Protein AF-A0A6C8YX13-F1 (afdb_monomer)

Solvent-accessible surface area (backbone atoms only — not comparable to full-atom values): 13464 Å² total; per-residue (Å²): 122,50,92,83,74,77,83,90,84,89,83,90,82,77,98,64,58,69,70,61,52,48,51,53,55,26,62,77,67,55,31,44,76,46,76,62,86,96,43,78,48,50,43,49,41,72,60,50,53,49,51,51,51,51,52,52,46,53,53,51,52,49,65,67,66,52,69,72,43,77,47,80,47,73,50,86,61,45,58,45,71,63,51,49,53,48,41,60,51,36,56,86,77,88,66,100,79,67,88,79,40,34,61,56,55,98,88,33,49,78,49,73,42,80,91,71,29,25,36,38,41,34,27,43,70,68,48,50,51,54,50,52,58,51,46,70,73,63,51,53,84,80,83,87,81,88,74,86,69,87,72,84,77,84,82,89,81,89,79,88,76,89,80,82,88,86,78,88,69,86,70,85,55,98,88,59,97,80,74,77,75,76,82,79,90,76,73,90,79,82,84,87,77,85,70,87,66,86,67,89,118

Secondary structure (DSSP, 8-state):
--TT---------SS--HHHHHHHHHHHTTEEEEEETTEEEEEEHHHHHHHHHHHHHHHHHHHHHSPPEEEEEE-SSS-HHHHHHHHHT---SS-S--S---SS-TT-EEEEETTTTEEEEEE-HHHHHHHHHHHHHH--PPPP-----------------------------TT--------------------------

Organism: Salmonella typhimurium (NCBI:txid90371)

pLDDT: mean 77.46, std 15.42, range [46.22, 95.44]

InterPro domains:
  IPR005644 NolW-like [PF03958] (70-144)
  IPR011662 Secretin/TonB, short N-terminal domain [PF07660] (2-45)
  IPR011662 Secretin/TonB, short N-terminal domain [SM00965] (1-45)
  IPR038591 NolW-like superfamily [G3DSA:3.30.1370.120] (40-145)
  IPR051808 Type IV pilus biogenesis and competence protein [PTHR30604] (2-171)

Mean predicted aligned error: 16.33 Å

Structure (mmCIF, N/CA/C/O backbone):
data_AF-A0A6C8YX13-F1
#
_entry.id   AF-A0A6C8YX13-F1
#
loop_
_atom_site.group_PDB
_atom_site.id
_atom_site.type_symbol
_atom_site.label_atom_id
_atom_site.label_alt_id
_atom_site.label_comp_id
_atom_site.label_asym_id
_atom_site.label_entity_id
_atom_site.label_seq_id
_atom_site.pdbx_PDB_ins_code
_atom_site.Cartn_x
_atom_site.Cartn_y
_atom_site.Cartn_z
_atom_site.occupancy
_atom_site.B_iso_or_equiv
_atom_site.auth_seq_id
_atom_site.auth_comp_id
_atom_site.auth_asym_id
_atom_site.auth_atom_id
_atom_site.pdbx_PDB_model_num
ATOM 1 N N . ALA A 1 1 ? -32.004 -4.030 27.880 1.00 51.38 1 ALA A N 1
ATOM 2 C CA . ALA A 1 1 ? -31.639 -2.744 28.506 1.00 51.38 1 ALA A CA 1
ATOM 3 C C . ALA A 1 1 ? -30.528 -3.023 29.506 1.00 51.38 1 ALA A C 1
ATOM 5 O O . ALA A 1 1 ? -30.604 -4.064 30.147 1.00 51.38 1 ALA A O 1
ATOM 6 N N . SER A 1 2 ? -29.492 -2.181 29.580 1.00 56.97 2 SER A N 1
ATOM 7 C CA . SER A 1 2 ? -28.521 -2.275 30.680 1.00 56.97 2 SER A CA 1
ATOM 8 C C . SER A 1 2 ? -29.221 -1.921 31.997 1.00 56.97 2 SER A C 1
ATOM 10 O O . SER A 1 2 ? -30.053 -1.013 32.009 1.00 56.97 2 SER A O 1
ATOM 12 N N . ASP A 1 3 ? -28.888 -2.618 33.084 1.00 63.00 3 ASP A N 1
ATOM 13 C CA . ASP A 1 3 ? -29.436 -2.397 34.438 1.00 63.00 3 ASP A CA 1
ATOM 14 C C . ASP A 1 3 ? -29.104 -0.986 34.987 1.00 63.00 3 ASP A C 1
ATOM 16 O O . ASP A 1 3 ? -29.711 -0.498 35.935 1.00 63.00 3 ASP A O 1
ATOM 20 N N . SER A 1 4 ? -28.179 -0.272 34.329 1.00 64.50 4 SER A N 1
ATOM 21 C CA . SER A 1 4 ? -27.786 1.109 34.635 1.00 64.50 4 SER A CA 1
ATOM 22 C C . SER A 1 4 ? -28.754 2.189 34.117 1.00 64.50 4 SER A C 1
ATOM 24 O O . SER A 1 4 ? -28.611 3.362 34.469 1.00 64.50 4 SER A O 1
ATOM 26 N N . VAL A 1 5 ? -29.766 1.841 33.310 1.00 70.62 5 VAL A N 1
ATOM 27 C CA . VAL A 1 5 ? -30.733 2.812 32.763 1.00 70.62 5 VAL A CA 1
ATOM 28 C C . VAL A 1 5 ? -31.911 2.987 33.726 1.00 70.62 5 VAL A C 1
ATOM 30 O O . VAL A 1 5 ? -32.945 2.336 33.596 1.00 70.62 5 VAL A O 1
ATOM 33 N N . SER A 1 6 ? -31.765 3.895 34.693 1.00 70.12 6 SER A N 1
ATOM 34 C CA . SER A 1 6 ? -32.815 4.235 35.660 1.00 70.12 6 SER A CA 1
ATOM 35 C C . SER A 1 6 ? -33.131 5.734 35.664 1.00 70.12 6 SER A C 1
ATOM 37 O O . SER A 1 6 ? -32.253 6.589 35.550 1.00 70.12 6 SER A O 1
ATOM 39 N N . GLY A 1 7 ? -34.417 6.074 35.765 1.00 75.12 7 GLY A N 1
ATOM 40 C CA . GLY A 1 7 ? -34.873 7.458 35.887 1.00 75.12 7 GLY A CA 1
ATOM 41 C C . GLY A 1 7 ? -36.252 7.691 35.282 1.00 75.12 7 GLY A C 1
ATOM 42 O O . GLY A 1 7 ? -36.630 7.067 34.296 1.00 75.12 7 GLY A O 1
ATOM 43 N N . ASN A 1 8 ? -37.000 8.629 35.861 1.00 80.81 8 ASN A N 1
ATOM 44 C CA . ASN A 1 8 ? -38.240 9.117 35.268 1.00 80.81 8 ASN A CA 1
ATOM 45 C C . ASN A 1 8 ? -37.961 10.321 34.353 1.00 80.81 8 ASN A C 1
ATOM 47 O O . ASN A 1 8 ? -36.981 11.062 34.522 1.00 80.81 8 ASN A O 1
ATOM 51 N N . ILE A 1 9 ? -38.800 10.483 33.334 1.00 78.75 9 ILE A N 1
ATOM 52 C CA . ILE A 1 9 ? -38.803 11.652 32.463 1.00 78.75 9 ILE A CA 1
ATOM 53 C C . ILE A 1 9 ? -40.242 11.951 32.055 1.00 78.75 9 ILE A C 1
ATOM 55 O O . ILE A 1 9 ? -40.984 11.052 31.664 1.00 78.75 9 ILE A O 1
ATOM 59 N N . THR A 1 10 ? -40.629 13.218 32.158 1.00 83.38 10 THR A N 1
ATOM 60 C CA . THR A 1 10 ? -41.939 13.696 31.714 1.00 83.38 10 THR A CA 1
ATOM 61 C C . THR A 1 10 ? -41.711 14.610 30.520 1.00 83.38 10 THR A C 1
ATOM 63 O O . THR A 1 10 ? -41.078 15.655 30.650 1.00 83.38 10 THR A O 1
ATOM 66 N N . LEU A 1 11 ? -42.205 14.208 29.351 1.00 80.06 11 LEU A N 1
ATOM 67 C CA . LEU A 1 11 ? -42.053 14.923 28.083 1.00 80.06 11 LEU A CA 1
ATOM 68 C C . LEU A 1 11 ? -43.418 15.040 27.404 1.00 80.06 11 LEU A C 1
ATOM 70 O O . LEU A 1 11 ? -44.202 14.093 27.410 1.00 80.06 11 LEU A O 1
ATOM 74 N N . ARG A 1 12 ? -43.691 16.193 26.787 1.00 90.06 12 ARG A N 1
ATOM 75 C CA . ARG A 1 12 ? -44.870 16.397 25.939 1.00 90.06 12 ARG A CA 1
ATOM 76 C C . ARG A 1 12 ? -44.421 16.516 24.487 1.00 90.06 12 ARG A C 1
ATOM 78 O O . ARG A 1 12 ? -43.756 17.484 24.134 1.00 90.06 12 ARG A O 1
ATOM 85 N N . LEU A 1 13 ? -44.795 15.539 23.667 1.00 85.75 13 LEU A N 1
ATOM 86 C CA . LEU A 1 13 ? -44.454 15.454 22.245 1.00 85.75 13 LEU A CA 1
ATOM 87 C C . LEU A 1 13 ? -45.737 15.608 21.414 1.00 85.75 13 LEU A C 1
ATOM 89 O O . LEU A 1 13 ? -46.760 15.023 21.760 1.00 85.75 13 LEU A O 1
ATOM 93 N N . ILE A 1 14 ? -45.701 16.397 20.336 1.00 90.50 14 ILE A N 1
ATOM 94 C CA . ILE A 1 14 ? -46.847 16.625 19.437 1.00 90.50 14 ILE A CA 1
ATOM 95 C C . ILE A 1 14 ? -46.402 16.294 18.011 1.00 90.50 14 ILE A C 1
ATOM 97 O O . ILE A 1 14 ? -45.490 16.942 17.508 1.00 90.50 14 ILE A O 1
ATOM 101 N N . ASN A 1 15 ? -47.040 15.309 17.366 1.00 88.12 15 ASN A N 1
ATOM 102 C CA . ASN A 1 15 ? -46.753 14.889 15.983 1.00 88.12 15 ASN A CA 1
ATOM 103 C C . ASN A 1 15 ? -45.267 14.573 15.702 1.00 88.12 15 ASN A C 1
ATOM 105 O O . ASN A 1 15 ? -44.735 14.959 14.664 1.00 88.12 15 ASN A O 1
ATOM 109 N N . VAL A 1 16 ? -44.591 13.873 16.619 1.00 91.81 16 VAL A N 1
ATOM 110 C CA . VAL A 1 16 ? -43.170 13.510 16.475 1.00 91.81 16 VAL A CA 1
ATOM 111 C C . VAL A 1 16 ? -43.036 12.018 16.133 1.00 91.81 16 VAL A C 1
ATOM 113 O O . VAL A 1 16 ? -43.600 11.193 16.857 1.00 91.81 16 VAL A O 1
ATOM 116 N N . PRO A 1 17 ? -42.294 11.637 15.073 1.00 95.44 17 PRO A N 1
ATOM 117 C CA . PRO A 1 17 ? -41.954 10.243 14.792 1.00 95.44 17 PRO A CA 1
ATOM 118 C C . PRO A 1 17 ? -41.204 9.580 15.955 1.00 95.44 17 PRO A C 1
ATOM 120 O O . PRO A 1 17 ? -40.430 10.227 16.660 1.00 95.44 17 PRO A O 1
ATOM 123 N N . TRP A 1 18 ? -41.380 8.270 16.130 1.00 90.06 18 TRP A N 1
ATOM 124 C CA . TRP A 1 18 ? -40.821 7.535 17.273 1.00 90.06 18 TRP A CA 1
ATOM 125 C C . TRP A 1 18 ? -39.285 7.601 17.368 1.00 90.06 18 TRP A C 1
ATOM 127 O O . TRP A 1 18 ? -38.755 7.685 18.471 1.00 90.06 18 TRP A O 1
ATOM 137 N N . ASP A 1 19 ? -38.566 7.608 16.241 1.00 90.88 19 ASP A N 1
ATOM 138 C CA . ASP A 1 19 ? -37.095 7.667 16.224 1.00 90.88 19 ASP A CA 1
ATOM 139 C C . ASP A 1 19 ? -36.580 9.020 16.738 1.00 90.88 19 ASP A C 1
ATOM 141 O O . ASP A 1 19 ? -35.650 9.100 17.543 1.00 90.88 19 ASP A O 1
ATOM 145 N N . GLN A 1 20 ? -37.272 10.092 16.349 1.00 89.50 20 GLN A N 1
ATOM 146 C CA . GLN A 1 20 ? -36.976 11.444 16.804 1.00 89.50 20 GLN A CA 1
ATOM 147 C C . GLN A 1 20 ? -37.364 11.635 18.275 1.00 89.50 20 GLN A C 1
ATOM 149 O O . GLN A 1 20 ? -36.616 12.245 19.036 1.00 89.50 20 GLN A O 1
ATOM 154 N N . ALA A 1 21 ? -38.494 11.065 18.704 1.00 89.06 21 ALA A N 1
ATOM 155 C CA . ALA A 1 21 ? -38.879 11.032 20.113 1.00 89.06 21 ALA A CA 1
ATOM 156 C C . ALA A 1 21 ? -37.833 10.298 20.971 1.00 89.06 21 ALA A C 1
ATOM 158 O O . ALA A 1 21 ? -37.457 10.786 22.036 1.00 89.06 21 ALA A O 1
ATOM 159 N N . LEU A 1 22 ? -37.324 9.162 20.488 1.00 89.31 22 LEU A N 1
ATOM 160 C CA . LEU A 1 22 ? -36.278 8.391 21.153 1.00 89.31 22 LEU A CA 1
ATOM 161 C C . LEU A 1 22 ? -34.968 9.184 21.263 1.00 89.31 22 LEU A C 1
ATOM 163 O O . LEU A 1 22 ? -34.397 9.241 22.346 1.00 89.31 22 LEU A O 1
ATOM 167 N N . ASP A 1 23 ? -34.508 9.831 20.189 1.00 89.25 23 ASP A N 1
ATOM 168 C CA . ASP A 1 23 ? -33.274 10.636 20.203 1.00 89.25 23 ASP A CA 1
ATOM 169 C C . ASP A 1 23 ? -33.338 11.794 21.217 1.00 89.25 23 ASP A C 1
ATOM 171 O O . ASP A 1 23 ? -32.386 12.050 21.957 1.00 89.25 23 ASP A O 1
ATOM 175 N N . ILE A 1 24 ? -34.498 12.449 21.331 1.00 87.62 24 ILE A N 1
ATOM 176 C CA . ILE A 1 24 ? -34.728 13.506 22.328 1.00 87.62 24 ILE A CA 1
ATOM 177 C C . ILE A 1 24 ? -34.609 12.953 23.757 1.00 87.62 24 ILE A C 1
ATOM 179 O O . ILE A 1 24 ? -33.984 13.582 24.616 1.00 87.62 24 ILE A O 1
ATOM 183 N N . ILE A 1 25 ? -35.175 11.770 24.017 1.00 87.25 25 ILE A N 1
ATOM 184 C CA . ILE A 1 25 ? -35.098 11.108 25.328 1.00 87.25 25 ILE A CA 1
ATOM 185 C C . ILE A 1 25 ? -33.647 10.737 25.662 1.00 87.25 25 ILE A C 1
ATOM 187 O O . ILE A 1 25 ? -33.199 10.971 26.787 1.00 87.25 25 ILE A O 1
ATOM 191 N N . LEU A 1 26 ? -32.901 10.207 24.688 1.00 89.75 26 LEU A N 1
ATOM 192 C CA . LEU A 1 26 ? -31.504 9.809 24.861 1.00 89.75 26 LEU A CA 1
ATOM 193 C C . LEU A 1 26 ? -30.610 11.013 25.190 1.00 89.75 26 LEU A C 1
ATOM 195 O O . LEU A 1 26 ? -29.917 11.004 26.211 1.00 89.75 26 LEU A O 1
ATOM 199 N N . LYS A 1 27 ? -30.721 12.101 24.416 1.00 87.25 27 LYS A N 1
ATOM 200 C CA . LYS A 1 27 ? -29.976 13.351 24.646 1.00 87.25 27 LYS A CA 1
ATOM 201 C C . LYS A 1 27 ? -30.255 13.965 26.014 1.00 87.25 27 LYS A C 1
ATOM 203 O O . LYS A 1 27 ? -29.328 14.409 26.684 1.00 87.25 27 LYS A O 1
ATOM 208 N N . SER A 1 28 ? -31.512 13.961 26.465 1.00 87.75 28 SER A N 1
ATOM 209 C CA . SER A 1 28 ? -31.884 14.550 27.759 1.00 87.75 28 SER A CA 1
ATOM 210 C C . SER A 1 28 ? -31.303 13.807 28.966 1.00 87.75 28 SER A C 1
ATOM 212 O O . SER A 1 28 ? -31.177 14.409 30.033 1.00 87.75 28 SER A O 1
ATOM 214 N N . LYS A 1 29 ? -30.999 12.511 28.839 1.00 84.00 29 LYS A N 1
ATOM 215 C CA . LYS A 1 29 ? -30.482 11.667 29.930 1.00 84.00 29 LYS A CA 1
ATOM 216 C C . LYS A 1 29 ? -29.021 11.254 29.728 1.00 84.00 29 LYS A C 1
ATOM 218 O O . LYS A 1 29 ?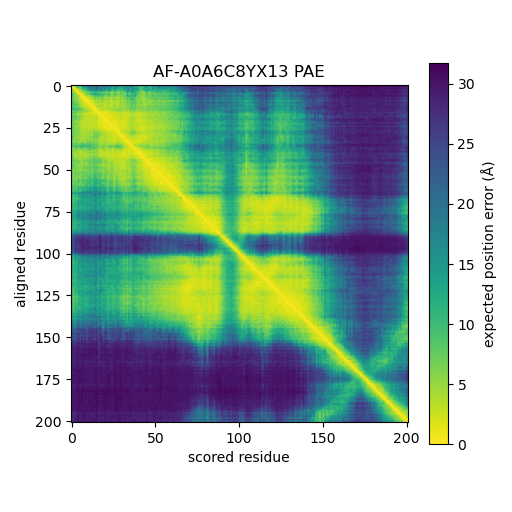 -28.534 10.407 30.469 1.00 84.00 29 LYS A O 1
ATOM 223 N N . ASN A 1 30 ? -28.325 11.863 28.762 1.00 85.44 30 ASN A N 1
ATOM 224 C CA . ASN A 1 30 ? -26.948 11.518 28.392 1.00 85.44 30 ASN A CA 1
ATOM 225 C C . ASN A 1 30 ? -26.770 10.012 28.094 1.00 85.44 30 ASN A C 1
ATOM 227 O O . ASN A 1 30 ? -25.758 9.390 28.431 1.00 85.44 30 ASN A O 1
ATOM 231 N N . LEU A 1 31 ? -27.812 9.421 27.511 1.00 89.94 31 LEU A N 1
ATOM 232 C CA . LEU A 1 31 ? -27.833 8.049 27.029 1.00 89.94 31 LEU A CA 1
ATOM 233 C C . LEU A 1 31 ? -27.514 8.058 25.538 1.00 89.94 31 LEU A C 1
ATOM 235 O O . LEU A 1 31 ? -27.745 9.051 24.848 1.00 89.94 31 LEU A O 1
ATOM 239 N N . ASP A 1 32 ? -27.034 6.933 25.038 1.00 88.56 32 ASP A N 1
ATOM 240 C CA . ASP A 1 32 ? -26.791 6.741 23.615 1.00 88.56 32 ASP A CA 1
ATOM 241 C C . ASP A 1 32 ? -27.345 5.375 23.177 1.00 88.56 32 ASP A C 1
ATOM 243 O O . ASP A 1 32 ? -27.612 4.495 24.009 1.00 88.56 32 ASP A O 1
ATOM 247 N N . LYS A 1 33 ? -27.602 5.222 21.875 1.00 88.12 33 LYS A N 1
ATOM 248 C CA . LYS A 1 33 ? -28.136 3.995 21.278 1.00 88.12 33 LYS A CA 1
ATOM 249 C C . LYS A 1 33 ? -27.167 3.397 20.264 1.00 88.12 33 LYS A C 1
ATOM 251 O O . LYS A 1 33 ? -26.557 4.108 19.467 1.00 88.12 33 LYS A O 1
ATOM 256 N N . ARG A 1 34 ? -27.081 2.069 20.228 1.00 88.31 34 ARG A N 1
ATOM 257 C CA . ARG A 1 34 ? -26.411 1.311 19.163 1.00 88.31 34 ARG A CA 1
ATOM 258 C C . ARG A 1 34 ? -27.395 0.372 18.500 1.00 88.31 34 ARG A C 1
ATOM 260 O O . ARG A 1 34 ? -28.209 -0.264 19.166 1.00 88.31 34 ARG A O 1
ATOM 267 N N . VAL A 1 35 ? -27.348 0.342 17.176 1.00 88.62 35 VAL A N 1
ATOM 268 C CA . VAL A 1 35 ? -28.242 -0.475 16.362 1.00 88.62 35 VAL A CA 1
ATOM 269 C C . VAL A 1 35 ? -27.427 -1.630 15.805 1.00 88.62 35 VAL A C 1
ATOM 271 O O . VAL A 1 35 ? -26.547 -1.430 14.973 1.00 88.62 35 VAL A O 1
ATOM 274 N N . ASN A 1 36 ? -27.742 -2.843 16.249 1.00 85.50 36 ASN A N 1
ATOM 275 C CA . ASN A 1 36 ? -27.144 -4.071 15.742 1.00 85.50 36 ASN A CA 1
ATOM 276 C C . ASN A 1 36 ? -28.243 -4.870 15.038 1.00 85.50 36 ASN A C 1
ATOM 278 O O . ASN A 1 36 ? -28.952 -5.674 15.646 1.00 85.50 36 ASN A O 1
ATOM 282 N N . GLY A 1 37 ? -28.419 -4.602 13.741 1.00 87.38 37 GLY A N 1
ATOM 283 C CA . GLY A 1 37 ? -29.464 -5.221 12.926 1.00 87.38 37 GLY A CA 1
ATOM 284 C C . GLY A 1 37 ? -30.866 -4.852 13.416 1.00 87.38 37 GLY A C 1
ATOM 285 O O . GLY A 1 37 ? -31.277 -3.702 13.304 1.00 87.38 37 GLY A O 1
ATOM 286 N N . ASN A 1 38 ? -31.594 -5.832 13.957 1.00 88.25 38 ASN A N 1
ATOM 287 C CA . ASN A 1 38 ? -32.985 -5.678 14.404 1.00 88.25 38 ASN A CA 1
ATOM 288 C C . ASN A 1 38 ? -33.133 -5.280 15.889 1.00 88.25 38 ASN A C 1
ATOM 290 O O . ASN A 1 38 ? -34.245 -5.249 16.411 1.00 88.25 38 ASN A O 1
ATOM 294 N N . VAL A 1 39 ? -32.032 -5.026 16.605 1.00 86.50 39 VAL A N 1
ATOM 295 C CA . VAL A 1 39 ? -32.061 -4.718 18.044 1.00 86.50 39 VAL A CA 1
ATOM 296 C C . VAL A 1 39 ? -31.374 -3.384 18.316 1.00 86.50 39 VAL A C 1
ATOM 298 O O . VAL A 1 39 ? -30.291 -3.112 17.797 1.00 86.50 39 VAL A O 1
ATOM 301 N N . ILE A 1 40 ? -32.014 -2.562 19.154 1.00 86.62 40 ILE A N 1
ATOM 302 C CA . ILE A 1 40 ? -31.466 -1.297 19.651 1.00 86.62 40 ILE A CA 1
ATOM 303 C C . ILE A 1 40 ? -30.996 -1.510 21.087 1.00 86.62 40 ILE A C 1
ATOM 305 O O . ILE A 1 40 ? -31.789 -1.825 21.978 1.00 86.62 40 ILE A O 1
ATOM 309 N N . TRP A 1 41 ? -29.704 -1.320 21.316 1.00 84.75 41 TRP A N 1
ATOM 310 C CA . TRP A 1 41 ? -29.119 -1.311 22.644 1.00 84.75 41 TRP A CA 1
ATOM 311 C C . TRP A 1 41 ? -29.004 0.127 23.150 1.00 84.75 41 TRP A C 1
ATOM 313 O O . TRP A 1 41 ? -28.575 1.008 22.412 1.00 84.75 41 TRP A O 1
ATOM 323 N N . VAL A 1 42 ? -29.431 0.367 24.391 1.00 88.06 42 VAL A N 1
ATOM 324 C CA . VAL A 1 42 ? -29.431 1.686 25.040 1.00 88.06 42 VAL A CA 1
ATOM 325 C C . VAL A 1 42 ? -28.693 1.573 26.365 1.00 88.06 42 VAL A C 1
ATOM 327 O O . VAL A 1 42 ? -29.010 0.693 27.176 1.00 88.06 42 VAL A O 1
ATOM 330 N N . ALA A 1 43 ? -27.732 2.467 26.576 1.00 88.81 43 ALA A N 1
ATOM 331 C CA . ALA A 1 43 ? -26.907 2.538 27.774 1.00 88.81 43 ALA A CA 1
ATOM 332 C C . ALA A 1 43 ? -26.386 3.976 27.989 1.00 88.81 43 ALA A C 1
ATOM 334 O O . ALA A 1 43 ? -26.484 4.816 27.087 1.00 88.81 43 ALA A O 1
ATOM 335 N N . PRO A 1 44 ? -25.854 4.299 29.182 1.00 90.50 44 PRO A N 1
ATOM 336 C CA . PRO A 1 44 ? -25.172 5.566 29.426 1.00 90.50 44 PRO A CA 1
ATOM 337 C C . PRO A 1 44 ? -24.015 5.783 28.446 1.00 90.50 44 PRO A C 1
ATOM 339 O O . PRO A 1 44 ? -23.206 4.879 28.229 1.00 90.50 44 PRO A O 1
ATOM 342 N N . ALA A 1 45 ? -23.887 6.999 27.906 1.00 87.19 45 ALA A N 1
ATOM 343 C CA . ALA A 1 45 ? -22.861 7.317 26.907 1.00 87.19 45 ALA A CA 1
ATOM 344 C C . ALA A 1 45 ? -21.430 6.999 27.391 1.00 87.19 45 ALA A C 1
ATOM 346 O O . ALA A 1 45 ? -20.583 6.566 26.615 1.00 87.19 45 ALA A O 1
ATOM 347 N N . ALA A 1 46 ? -21.167 7.151 28.694 1.00 87.88 46 ALA A N 1
ATOM 348 C CA . ALA A 1 46 ? -19.864 6.861 29.290 1.00 87.88 46 ALA A CA 1
ATOM 349 C C . ALA A 1 46 ? -19.529 5.358 29.359 1.00 87.88 46 ALA A C 1
ATOM 351 O O . ALA A 1 46 ? -18.361 4.991 29.239 1.00 87.88 46 ALA A O 1
ATOM 352 N N . GLU A 1 47 ? -20.522 4.489 29.567 1.00 87.75 47 GLU A N 1
ATOM 353 C CA . GLU A 1 47 ? -20.317 3.033 29.566 1.00 87.75 47 GLU A CA 1
ATOM 354 C C . GLU A 1 47 ? -20.100 2.531 28.139 1.00 87.75 47 GLU A C 1
ATOM 356 O O . GLU A 1 47 ? -19.181 1.751 27.895 1.00 87.75 47 GLU A O 1
ATOM 361 N N . LEU A 1 48 ? -20.882 3.055 27.192 1.00 85.12 48 LEU A N 1
ATOM 362 C CA . LEU A 1 48 ? -20.750 2.755 25.768 1.00 85.12 48 LEU A CA 1
ATOM 363 C C . LEU A 1 48 ? -19.376 3.137 25.223 1.00 85.12 48 LEU A C 1
ATOM 365 O O . LEU A 1 48 ? -18.705 2.300 24.628 1.00 85.12 48 LEU A O 1
ATOM 369 N N . ALA A 1 49 ? -18.917 4.360 25.493 1.00 88.06 49 ALA A N 1
ATOM 370 C CA . ALA A 1 49 ? -17.608 4.819 25.036 1.00 88.06 49 ALA A CA 1
ATOM 371 C C . ALA A 1 49 ? -16.455 3.966 25.593 1.00 88.06 49 ALA A C 1
ATOM 373 O O . ALA A 1 49 ? -15.464 3.739 24.901 1.00 88.06 49 ALA A O 1
ATOM 374 N N . LYS A 1 50 ? -16.575 3.476 26.836 1.00 89.94 50 LYS A N 1
ATOM 375 C CA . LYS A 1 50 ? -15.588 2.555 27.419 1.00 89.94 50 LYS A CA 1
ATOM 376 C C . LYS A 1 50 ? -15.591 1.208 26.707 1.00 89.94 50 LYS A C 1
ATOM 378 O O . LYS A 1 50 ? -14.525 0.753 26.313 1.00 89.94 50 LYS A O 1
ATOM 383 N N . GLN A 1 51 ? -16.765 0.608 26.510 1.00 86.94 51 GLN A N 1
ATOM 384 C CA . GLN A 1 51 ? -16.872 -0.669 25.804 1.00 86.94 51 GLN A CA 1
ATOM 385 C C . GLN A 1 51 ? -16.341 -0.570 24.374 1.00 86.94 51 GLN A C 1
ATOM 387 O O . GLN A 1 51 ? -15.545 -1.407 23.974 1.00 86.94 51 GLN A O 1
ATOM 392 N N . GLU A 1 52 ? -16.683 0.487 23.637 1.00 88.12 52 GLU A N 1
ATOM 393 C CA . GLU A 1 52 ? -16.141 0.728 22.296 1.00 88.12 52 GLU A CA 1
ATOM 394 C C . GLU A 1 52 ? -14.624 0.903 22.312 1.00 88.12 52 GLU A C 1
ATOM 396 O O . GLU A 1 52 ? -13.925 0.319 21.488 1.00 88.12 52 GLU A O 1
ATOM 401 N N . ALA A 1 53 ? -14.091 1.686 23.253 1.00 90.19 53 ALA A N 1
ATOM 402 C CA . ALA A 1 53 ? -12.650 1.861 23.374 1.00 90.19 53 ALA A CA 1
ATOM 403 C C . ALA A 1 53 ? -11.947 0.527 23.659 1.00 90.19 53 ALA A C 1
ATOM 405 O O . ALA A 1 53 ? -10.888 0.265 23.091 1.00 90.19 53 ALA A O 1
ATOM 406 N N . ASP A 1 54 ? -12.526 -0.320 24.503 1.00 90.50 54 ASP A N 1
ATOM 407 C CA . ASP A 1 54 ? -11.966 -1.626 24.839 1.00 90.50 54 ASP A CA 1
ATOM 408 C C . ASP A 1 54 ? -12.121 -2.631 23.688 1.00 90.50 54 ASP A C 1
ATOM 410 O O . ASP A 1 54 ? -11.187 -3.378 23.405 1.00 90.50 54 ASP A O 1
ATOM 414 N N . GLU A 1 55 ? -13.226 -2.597 22.942 1.00 89.75 55 GLU A N 1
ATOM 415 C CA . GLU A 1 55 ? -13.401 -3.374 21.711 1.00 89.75 55 GLU A CA 1
ATOM 416 C C . GLU A 1 55 ? -12.403 -2.955 20.627 1.00 89.75 55 GLU A C 1
ATOM 418 O O . GLU A 1 55 ? -11.794 -3.810 19.983 1.00 89.75 55 GLU A O 1
ATOM 423 N N . LEU A 1 56 ? -12.196 -1.651 20.432 1.00 88.62 56 LEU A N 1
ATOM 424 C CA . LEU A 1 56 ? -11.217 -1.119 19.486 1.00 88.62 56 LEU A CA 1
ATOM 425 C C . LEU A 1 56 ? -9.791 -1.489 19.896 1.00 88.62 56 LEU A C 1
ATOM 427 O O . LEU A 1 56 ? -9.014 -1.916 19.043 1.00 88.62 56 LEU A O 1
ATOM 431 N N . LYS A 1 57 ? -9.451 -1.393 21.187 1.00 88.94 57 LYS A N 1
ATOM 432 C CA . LYS A 1 57 ? -8.160 -1.867 21.709 1.00 88.94 57 LYS A CA 1
ATOM 433 C C . LYS A 1 57 ? -7.993 -3.361 21.484 1.00 88.94 57 LYS A C 1
ATOM 435 O O . LYS A 1 57 ? -6.979 -3.765 20.934 1.00 88.94 57 LYS A O 1
ATOM 440 N N . ALA A 1 58 ? -8.997 -4.173 21.807 1.00 88.75 58 ALA A N 1
ATOM 441 C CA . ALA A 1 58 ? -8.948 -5.613 21.582 1.00 88.75 58 ALA A CA 1
ATOM 442 C C . ALA A 1 58 ? -8.775 -5.950 20.092 1.00 88.75 58 ALA A C 1
ATOM 444 O O . ALA A 1 58 ? -8.059 -6.886 19.741 1.00 88.75 58 ALA A O 1
ATOM 445 N N . GLN A 1 59 ? -9.396 -5.186 19.190 1.00 86.31 59 GLN A N 1
ATOM 446 C CA . GLN A 1 59 ? -9.181 -5.326 17.749 1.00 86.31 59 GLN A CA 1
ATOM 447 C C . GLN A 1 59 ? -7.759 -4.931 17.328 1.00 86.31 59 GLN A C 1
ATOM 449 O O . GLN A 1 59 ? -7.156 -5.623 16.509 1.00 86.31 59 GLN A O 1
ATOM 454 N N . GLN A 1 60 ? -7.206 -3.849 17.877 1.00 84.81 60 GLN A N 1
ATOM 455 C CA . GLN A 1 60 ? -5.826 -3.431 17.615 1.00 84.81 60 GLN A CA 1
ATOM 456 C C . GLN A 1 60 ? -4.818 -4.457 18.143 1.00 84.81 60 GLN A C 1
ATOM 458 O O . GLN A 1 60 ? -3.902 -4.841 17.422 1.00 84.81 60 GLN A O 1
ATOM 463 N N . GLU A 1 61 ? -5.022 -4.966 19.356 1.00 82.75 61 GLU A N 1
ATOM 464 C CA . GLU A 1 61 ? -4.197 -6.012 19.963 1.00 82.75 61 GLU A CA 1
ATOM 465 C C . GLU A 1 61 ? -4.237 -7.304 19.148 1.00 82.75 61 GLU A C 1
ATOM 467 O O . GLU A 1 61 ? -3.192 -7.909 18.920 1.00 82.75 61 GLU A O 1
ATOM 472 N N . LYS A 1 62 ? -5.410 -7.694 18.629 1.00 82.12 62 LYS A N 1
ATOM 473 C CA . LYS A 1 62 ? -5.533 -8.829 17.701 1.00 82.12 62 LYS A CA 1
ATOM 474 C C . LYS A 1 62 ? -4.698 -8.627 16.438 1.00 82.12 62 LYS A C 1
ATOM 476 O O . LYS A 1 62 ? -3.921 -9.510 16.101 1.00 82.12 62 LYS A O 1
ATOM 481 N N . LYS A 1 63 ? -4.783 -7.454 15.798 1.00 77.31 63 LYS A N 1
ATOM 482 C CA . LYS A 1 63 ? -3.961 -7.126 14.616 1.00 77.31 63 LYS A CA 1
ATOM 483 C C . LYS A 1 63 ? -2.461 -7.147 14.920 1.00 77.31 63 LYS A C 1
ATOM 485 O O . LYS A 1 63 ? -1.658 -7.523 14.073 1.00 77.31 63 LYS A O 1
ATOM 490 N N . VAL A 1 64 ? -2.061 -6.756 16.130 1.00 77.25 64 VAL A N 1
ATOM 491 C CA . VAL A 1 64 ? -0.663 -6.853 16.580 1.00 77.25 64 VAL A CA 1
ATOM 492 C C . VAL A 1 64 ? -0.266 -8.308 16.849 1.00 77.25 64 VAL A C 1
ATOM 494 O O . VAL A 1 64 ? 0.892 -8.662 16.644 1.00 77.25 64 VAL A O 1
ATOM 497 N N . 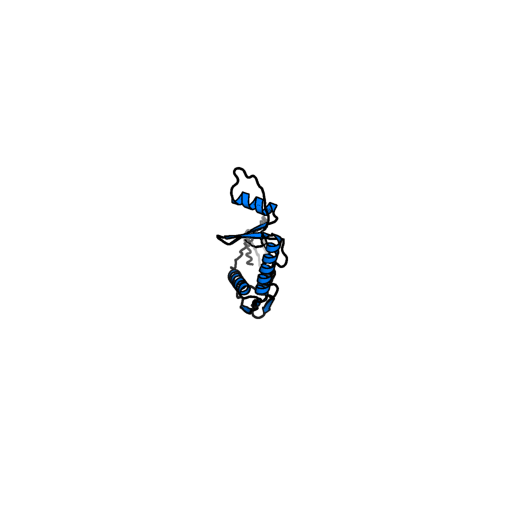LEU A 1 65 ? -1.182 -9.169 17.285 1.00 79.25 65 LEU A N 1
ATOM 498 C CA . LEU A 1 65 ? -0.908 -10.591 17.506 1.00 79.25 65 LEU A CA 1
ATOM 499 C C . LEU A 1 65 ? -0.802 -11.408 16.214 1.00 79.25 65 LEU A C 1
ATOM 501 O O . LEU A 1 65 ? -0.280 -12.525 16.258 1.00 79.25 65 LEU A O 1
ATOM 505 N N . ASP A 1 66 ? -1.253 -10.870 15.081 1.00 82.12 66 ASP A N 1
ATOM 506 C CA . ASP A 1 66 ? -1.164 -11.573 13.808 1.00 82.12 66 ASP A CA 1
ATOM 507 C C . ASP A 1 66 ? 0.304 -11.892 13.453 1.00 82.12 66 ASP A C 1
ATOM 509 O O . ASP A 1 66 ? 1.199 -11.039 13.567 1.00 82.12 66 ASP A O 1
ATOM 513 N N . PRO A 1 67 ? 0.598 -13.142 13.043 1.00 87.94 67 PRO A N 1
ATOM 514 C CA . PRO A 1 67 ? 1.960 -13.564 12.771 1.00 87.94 67 PRO A CA 1
ATOM 515 C C . PRO A 1 67 ? 2.488 -12.903 11.496 1.00 87.94 67 PRO A C 1
ATOM 517 O O . PRO A 1 67 ? 1.888 -12.999 10.424 1.00 87.94 67 PRO A O 1
ATOM 520 N N . LEU A 1 68 ? 3.670 -12.297 11.610 1.00 90.38 68 LEU A N 1
ATOM 521 C CA . LEU A 1 68 ? 4.407 -11.761 10.470 1.00 90.38 68 LEU A CA 1
ATOM 522 C C . LEU A 1 68 ? 4.942 -12.913 9.616 1.00 90.38 68 LEU A C 1
ATOM 524 O O . LEU A 1 68 ? 5.578 -13.838 10.130 1.00 90.38 68 LEU A O 1
ATOM 528 N N . ARG A 1 69 ? 4.725 -12.831 8.307 1.00 91.50 69 ARG A N 1
ATOM 529 C CA . ARG A 1 69 ? 5.269 -13.753 7.310 1.00 91.50 69 ARG A CA 1
ATOM 530 C C . ARG A 1 69 ? 6.248 -13.004 6.421 1.00 91.50 69 ARG A C 1
ATOM 532 O O . ARG A 1 69 ? 6.087 -11.810 6.198 1.00 91.50 69 ARG A O 1
ATOM 539 N N . THR A 1 70 ? 7.259 -13.710 5.929 1.00 92.88 70 THR A N 1
ATOM 540 C CA . THR A 1 70 ? 8.210 -13.160 4.960 1.00 92.88 70 THR A CA 1
ATOM 541 C C . THR A 1 70 ? 7.963 -13.809 3.609 1.00 92.88 70 THR A C 1
ATOM 543 O O . THR A 1 70 ? 8.023 -15.035 3.506 1.00 92.88 70 THR A O 1
ATOM 546 N N . GLU A 1 71 ? 7.728 -13.003 2.580 1.00 92.62 71 GLU A N 1
ATOM 547 C CA . GLU A 1 71 ? 7.591 -13.462 1.199 1.00 92.62 71 GLU A CA 1
ATOM 548 C C . GLU A 1 71 ? 8.614 -12.804 0.272 1.00 92.62 71 GLU A C 1
ATOM 550 O O . GLU A 1 71 ? 9.007 -11.648 0.444 1.00 92.62 71 GLU A O 1
ATOM 555 N N . TYR A 1 72 ? 9.034 -13.579 -0.729 1.00 93.31 72 TYR A N 1
ATOM 556 C CA . TYR A 1 72 ? 9.980 -13.172 -1.761 1.00 93.31 72 TYR A C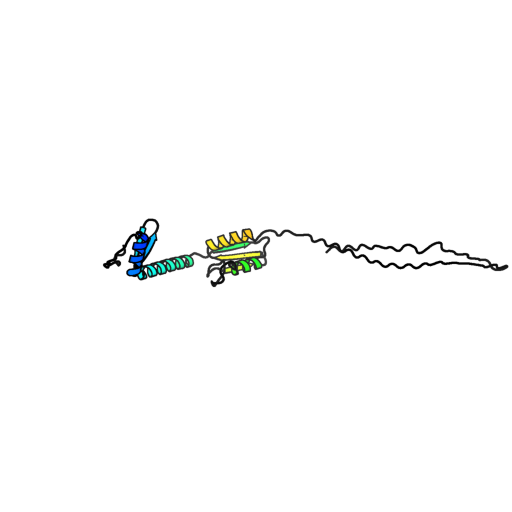A 1
ATOM 557 C C . TYR A 1 72 ? 9.230 -12.999 -3.080 1.00 93.31 72 TYR A C 1
ATOM 559 O O . TYR A 1 72 ? 8.677 -13.962 -3.615 1.00 93.31 72 TYR A O 1
ATOM 567 N N . ILE A 1 73 ? 9.226 -11.782 -3.619 1.00 91.75 73 ILE A N 1
ATOM 568 C CA . ILE A 1 73 ? 8.527 -11.437 -4.858 1.00 91.75 73 ILE A CA 1
ATOM 569 C C . ILE A 1 73 ? 9.551 -10.937 -5.871 1.00 91.75 73 ILE A C 1
ATOM 571 O O . ILE A 1 73 ? 10.143 -9.872 -5.708 1.00 91.75 73 ILE A O 1
ATOM 575 N N . ARG A 1 74 ? 9.771 -11.713 -6.931 1.00 93.19 74 ARG A N 1
ATOM 576 C CA . ARG A 1 74 ? 10.656 -11.322 -8.031 1.00 93.19 74 ARG A CA 1
ATOM 577 C C . ARG A 1 74 ? 9.900 -10.452 -9.033 1.00 93.19 74 ARG A C 1
ATOM 579 O O . ARG A 1 74 ? 8.809 -10.828 -9.452 1.00 93.19 74 ARG A O 1
ATOM 586 N N . LEU A 1 75 ? 10.504 -9.337 -9.434 1.00 92.06 75 LEU A N 1
ATOM 587 C CA . LEU A 1 75 ? 9.962 -8.415 -10.435 1.00 92.06 75 LEU A CA 1
ATOM 588 C C . LEU A 1 75 ? 10.638 -8.632 -11.793 1.00 92.06 75 LEU A C 1
ATOM 590 O O . LEU A 1 75 ? 11.853 -8.858 -11.854 1.00 92.06 75 LEU A O 1
ATOM 594 N N . ASN A 1 76 ? 9.869 -8.538 -12.879 1.00 91.62 76 ASN A N 1
ATOM 595 C CA . ASN A 1 76 ? 10.355 -8.840 -14.229 1.00 91.62 76 ASN A CA 1
ATOM 596 C C . ASN A 1 76 ? 10.618 -7.592 -15.081 1.00 91.62 76 ASN A C 1
ATOM 598 O O . ASN A 1 76 ? 11.611 -7.551 -15.805 1.00 91.62 76 ASN A O 1
ATOM 602 N N . TYR A 1 77 ? 9.749 -6.587 -15.006 1.00 90.06 77 TYR A N 1
ATOM 603 C CA . TYR A 1 77 ? 9.794 -5.372 -15.825 1.00 90.06 77 TYR A CA 1
ATOM 604 C C . TYR A 1 77 ? 10.106 -4.132 -14.980 1.00 90.06 77 TYR A C 1
ATOM 606 O O . TYR A 1 77 ? 10.924 -3.298 -15.371 1.00 90.06 77 TYR A O 1
ATOM 614 N N . ALA A 1 78 ? 9.486 -4.012 -13.807 1.00 90.94 78 ALA A N 1
ATOM 615 C CA . ALA A 1 78 ? 9.706 -2.911 -12.881 1.00 90.94 78 ALA A CA 1
ATOM 616 C C . ALA A 1 78 ? 10.992 -3.103 -12.055 1.00 90.94 78 ALA A C 1
ATOM 618 O O . ALA A 1 78 ? 11.360 -4.211 -11.656 1.00 90.94 78 ALA A O 1
ATOM 619 N N . LYS A 1 79 ? 11.672 -1.991 -11.748 1.00 91.38 79 LYS A N 1
ATOM 620 C CA . LYS A 1 79 ? 12.816 -1.981 -10.824 1.00 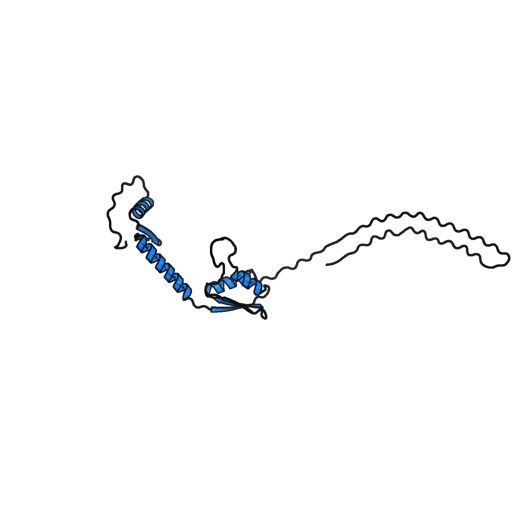91.38 79 LYS A CA 1
ATOM 621 C C . LYS A 1 79 ? 12.328 -2.066 -9.380 1.00 91.38 79 LYS A C 1
ATOM 623 O O . LYS A 1 79 ? 11.518 -1.236 -8.967 1.00 91.38 79 LYS A O 1
ATOM 628 N N . ALA A 1 80 ? 12.887 -2.985 -8.597 1.00 89.88 80 ALA A N 1
ATOM 629 C CA . ALA A 1 80 ? 12.527 -3.170 -7.192 1.00 89.88 80 ALA A CA 1
ATOM 630 C C . ALA A 1 80 ? 12.715 -1.909 -6.331 1.00 89.88 80 ALA A C 1
ATOM 632 O O . ALA A 1 80 ? 11.911 -1.659 -5.439 1.00 89.88 80 ALA A O 1
ATOM 633 N N . GLU A 1 81 ? 13.711 -1.072 -6.635 1.00 90.62 81 GLU A N 1
ATOM 634 C CA . GLU A 1 81 ? 13.924 0.219 -5.960 1.00 90.62 81 GLU A CA 1
ATOM 635 C C . GLU A 1 81 ? 12.723 1.156 -6.102 1.00 90.62 81 GLU A C 1
ATOM 637 O O . GLU A 1 81 ? 12.245 1.703 -5.111 1.00 90.62 81 GLU A O 1
ATOM 642 N N . ASN A 1 82 ? 12.179 1.273 -7.315 1.00 88.50 82 ASN A N 1
ATOM 643 C CA . ASN A 1 82 ? 11.011 2.110 -7.580 1.00 88.50 82 ASN A CA 1
ATOM 644 C C . ASN A 1 82 ? 9.747 1.528 -6.942 1.00 88.50 82 ASN A C 1
ATOM 646 O O . ASN A 1 82 ? 8.879 2.264 -6.495 1.00 88.50 82 ASN A O 1
ATOM 650 N N . VAL A 1 83 ? 9.621 0.202 -6.892 1.00 87.31 83 VAL A N 1
ATOM 651 C CA . VAL A 1 83 ? 8.451 -0.427 -6.267 1.00 87.31 83 VAL A CA 1
ATOM 652 C C . VAL A 1 83 ? 8.487 -0.259 -4.749 1.00 87.31 83 VAL A C 1
ATOM 654 O O . VAL A 1 83 ? 7.458 0.045 -4.152 1.00 87.31 83 VAL A O 1
ATOM 657 N N . ARG A 1 84 ? 9.659 -0.377 -4.116 1.00 88.44 84 ARG A N 1
ATOM 658 C CA . ARG A 1 84 ? 9.809 -0.107 -2.681 1.00 88.44 84 ARG A CA 1
ATOM 659 C C . ARG A 1 84 ? 9.391 1.313 -2.332 1.00 88.44 84 ARG A C 1
ATOM 661 O O . ARG A 1 84 ? 8.614 1.482 -1.400 1.00 88.44 84 ARG A O 1
ATOM 668 N N . THR A 1 85 ? 9.871 2.311 -3.074 1.00 87.12 85 THR A N 1
ATOM 669 C CA . THR A 1 85 ? 9.498 3.705 -2.800 1.00 87.12 85 THR A CA 1
ATOM 670 C C . THR A 1 85 ? 7.999 3.920 -2.965 1.00 87.12 85 THR A C 1
ATOM 672 O O . THR A 1 85 ? 7.421 4.657 -2.181 1.00 87.12 85 THR A O 1
ATOM 675 N N . LEU A 1 86 ? 7.338 3.236 -3.904 1.00 84.81 86 LEU A N 1
ATOM 676 C CA . LEU A 1 86 ? 5.879 3.282 -4.052 1.00 84.81 86 LEU A CA 1
ATOM 677 C C . LEU A 1 86 ? 5.123 2.595 -2.906 1.00 84.81 86 LEU A C 1
ATOM 679 O O . LEU A 1 86 ? 4.058 3.073 -2.524 1.00 84.81 86 LEU A O 1
ATOM 683 N N . ILE A 1 87 ? 5.648 1.495 -2.360 1.00 84.69 87 ILE A N 1
ATOM 684 C CA . ILE A 1 87 ? 5.051 0.796 -1.211 1.00 84.69 87 ILE A CA 1
ATOM 685 C C . ILE A 1 87 ? 5.201 1.639 0.063 1.00 84.69 87 ILE A C 1
ATOM 687 O O . ILE A 1 87 ? 4.230 1.816 0.800 1.00 84.69 87 ILE A O 1
ATOM 691 N N . GLU A 1 88 ? 6.391 2.205 0.286 1.00 82.62 88 GLU A N 1
ATOM 692 C CA . GLU A 1 88 ? 6.687 3.093 1.418 1.00 82.62 88 GLU A CA 1
ATOM 693 C C . GLU A 1 88 ? 5.952 4.441 1.302 1.00 82.62 88 GLU A C 1
ATOM 695 O O . GLU A 1 88 ? 5.521 4.994 2.310 1.00 82.62 88 GLU A O 1
ATOM 700 N N . ALA A 1 89 ? 5.764 4.958 0.083 1.00 75.19 89 ALA A N 1
ATOM 701 C CA . ALA A 1 89 ? 5.013 6.190 -0.185 1.00 75.19 89 ALA A CA 1
ATOM 702 C C . ALA A 1 89 ? 3.502 5.965 -0.369 1.00 75.19 89 ALA A C 1
ATOM 704 O O . ALA A 1 89 ? 2.766 6.904 -0.700 1.00 75.19 89 ALA A O 1
ATOM 705 N N . GLY A 1 90 ? 3.029 4.728 -0.233 1.00 62.03 90 GLY A N 1
ATOM 706 C CA . GLY A 1 90 ? 1.695 4.314 -0.634 1.00 62.03 90 GLY A CA 1
ATOM 707 C C . GLY A 1 90 ? 0.570 4.792 0.290 1.00 62.03 90 GLY A C 1
ATOM 708 O O . GLY A 1 90 ? -0.002 4.008 1.037 1.00 62.03 90 GLY A O 1
ATOM 709 N N . ARG A 1 91 ? 0.224 6.082 0.166 1.00 50.16 91 ARG A N 1
ATOM 710 C CA . ARG A 1 91 ? -1.119 6.668 -0.067 1.00 50.16 91 ARG A CA 1
ATOM 711 C C . ARG A 1 91 ? -0.983 8.191 -0.259 1.00 50.16 91 ARG A C 1
ATOM 713 O O . ARG A 1 91 ? -1.415 8.986 0.565 1.00 50.16 91 ARG A O 1
ATOM 720 N N . ALA A 1 92 ? -0.404 8.621 -1.382 1.00 49.44 92 ALA A N 1
ATOM 721 C CA . ALA A 1 92 ? -0.314 10.046 -1.741 1.00 49.44 92 ALA A CA 1
ATOM 722 C C . ALA A 1 92 ? -1.582 10.615 -2.420 1.00 49.44 92 ALA A C 1
ATOM 724 O O . ALA A 1 92 ? -1.601 11.779 -2.822 1.00 49.44 92 ALA A O 1
ATOM 725 N N . THR A 1 93 ? -2.655 9.831 -2.563 1.00 50.50 93 THR A N 1
ATOM 726 C CA . THR A 1 93 ? -3.893 10.285 -3.202 1.00 50.50 93 THR A CA 1
ATOM 727 C C . THR A 1 93 ? -5.079 10.209 -2.236 1.00 50.50 93 THR A C 1
ATOM 729 O O . THR A 1 93 ? -5.521 9.133 -1.851 1.00 50.50 93 THR A O 1
ATOM 732 N N . SER A 1 94 ? -5.586 11.405 -1.908 1.00 47.59 94 SER A N 1
ATOM 733 C CA . SER A 1 94 ? -6.921 11.741 -1.381 1.00 47.59 94 SER A CA 1
ATOM 734 C C . SER A 1 94 ? -7.127 12.086 0.098 1.00 47.59 94 SER A C 1
ATOM 736 O O . SER A 1 94 ? -8.272 12.362 0.436 1.00 47.59 94 SER A O 1
ATOM 738 N N . ASP A 1 95 ? -6.108 12.175 0.958 1.00 48.66 95 ASP A N 1
ATOM 739 C CA . ASP A 1 95 ? -6.304 12.855 2.251 1.00 48.66 95 ASP A CA 1
ATOM 740 C C . ASP A 1 95 ? -4.991 13.400 2.828 1.00 48.66 95 ASP A C 1
ATOM 742 O O . ASP A 1 95 ? -4.088 12.653 3.195 1.00 48.66 95 ASP A O 1
ATOM 746 N N . ARG A 1 96 ? -4.845 14.728 2.869 1.00 52.38 96 ARG A N 1
ATOM 747 C CA . ARG A 1 96 ? -3.643 15.429 3.365 1.00 52.38 96 ARG A CA 1
ATOM 748 C C . ARG A 1 96 ? -3.669 15.578 4.894 1.00 52.38 96 ARG A C 1
ATOM 750 O O . ARG A 1 96 ? -3.292 16.624 5.418 1.00 52.38 96 ARG A O 1
ATOM 757 N N . SER A 1 97 ? -4.152 14.569 5.614 1.00 50.34 97 SER A N 1
ATOM 758 C CA . SER A 1 97 ? -4.288 14.626 7.072 1.00 50.34 97 SER A CA 1
ATOM 759 C C . SER A 1 97 ? -4.257 13.242 7.729 1.00 50.34 97 SER A C 1
ATOM 761 O O . SER A 1 97 ? -5.180 12.836 8.426 1.00 50.34 97 SER A O 1
ATOM 763 N N . SER A 1 98 ? -3.194 12.467 7.522 1.00 46.22 98 SER A N 1
ATOM 764 C CA . SER A 1 98 ? -2.866 11.399 8.474 1.00 46.22 98 SER A CA 1
ATOM 765 C C . SER A 1 98 ? -1.454 10.888 8.266 1.00 46.22 98 SER A C 1
ATOM 767 O O . SER A 1 98 ? -1.057 10.568 7.150 1.00 46.22 98 SER A O 1
ATOM 769 N N . GLY A 1 99 ? -0.692 10.861 9.357 1.00 52.38 99 GLY A N 1
ATOM 770 C CA . GLY A 1 99 ? 0.672 10.357 9.389 1.00 52.38 99 GLY A CA 1
ATOM 771 C C . GLY A 1 99 ? 0.761 8.893 8.959 1.00 52.38 99 GLY A C 1
ATOM 772 O O . GLY A 1 99 ? -0.156 8.109 9.175 1.00 52.38 99 GLY A O 1
ATOM 773 N N . ASN A 1 100 ? 1.912 8.556 8.375 1.00 53.59 100 ASN A N 1
ATOM 774 C CA . ASN A 1 100 ? 2.308 7.222 7.920 1.00 53.59 100 ASN A CA 1
ATOM 775 C C . ASN A 1 100 ? 1.451 6.631 6.780 1.00 53.59 100 ASN A C 1
ATOM 777 O O . ASN A 1 100 ? 0.765 5.624 6.920 1.00 53.59 100 ASN A O 1
ATOM 781 N N . THR A 1 101 ? 1.549 7.239 5.596 1.00 59.88 101 THR A N 1
ATOM 782 C CA . THR A 1 101 ? 0.989 6.752 4.318 1.00 59.88 101 THR A CA 1
ATOM 783 C C . THR A 1 101 ? 1.809 5.604 3.713 1.00 59.88 101 THR A C 1
ATOM 785 O O . THR A 1 101 ? 2.234 5.691 2.563 1.00 59.88 101 THR A O 1
ATOM 788 N N . SER A 1 102 ? 2.075 4.554 4.487 1.00 70.12 102 SER A N 1
ATOM 789 C CA . SER A 1 102 ? 2.713 3.326 3.999 1.00 70.12 102 SER A CA 1
ATOM 790 C C . SER A 1 102 ? 1.655 2.240 3.808 1.00 70.12 102 SER A C 1
ATOM 792 O O . SER A 1 102 ? 0.738 2.121 4.618 1.00 70.12 102 SER A O 1
ATOM 794 N N . LEU A 1 103 ? 1.780 1.423 2.757 1.00 79.00 103 LEU A N 1
ATOM 795 C CA . LEU A 1 103 ? 0.929 0.234 2.564 1.00 79.00 103 LEU A CA 1
ATOM 796 C C . LEU A 1 103 ? 1.276 -0.911 3.530 1.00 79.00 103 LEU A C 1
ATOM 798 O O . LEU A 1 103 ? 0.623 -1.955 3.506 1.00 79.00 103 LEU A O 1
ATOM 802 N N . LEU A 1 104 ? 2.318 -0.724 4.337 1.00 82.94 104 LEU A N 1
ATOM 803 C CA . LEU A 1 104 ? 2.805 -1.679 5.320 1.00 82.94 104 LEU A CA 1
ATOM 804 C C . LEU A 1 104 ? 2.137 -1.459 6.675 1.00 82.94 104 LEU A C 1
ATOM 806 O O . LEU A 1 104 ? 1.768 -0.340 7.038 1.00 82.94 104 LEU A O 1
ATOM 810 N N . THR A 1 105 ? 2.049 -2.528 7.458 1.00 84.31 105 THR A N 1
ATOM 811 C CA . THR A 1 105 ? 1.723 -2.421 8.883 1.00 84.31 105 THR A CA 1
ATOM 812 C C . THR A 1 105 ? 2.870 -1.722 9.621 1.00 84.31 105 THR A C 1
ATOM 814 O O . THR A 1 105 ? 4.015 -1.765 9.183 1.00 84.31 105 THR A O 1
ATOM 817 N N . ASP A 1 106 ?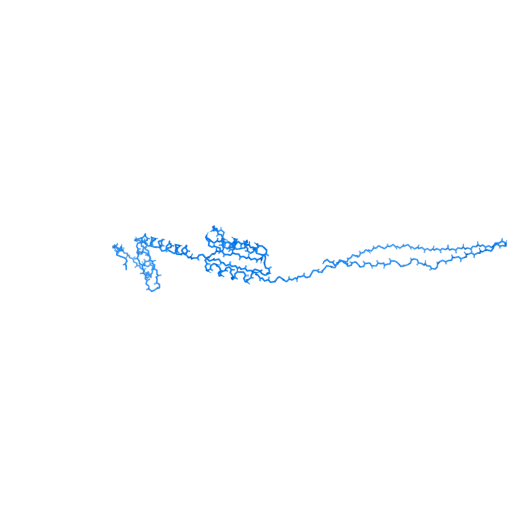 2.606 -1.160 10.803 1.00 82.44 106 ASP A N 1
ATOM 818 C CA . ASP A 1 106 ? 3.622 -0.528 11.668 1.00 82.44 106 ASP A CA 1
ATOM 819 C C . ASP A 1 106 ? 4.829 -1.442 11.990 1.00 82.44 106 ASP A C 1
ATOM 821 O O . ASP A 1 106 ? 5.949 -0.990 12.205 1.00 82.44 106 ASP A O 1
ATOM 825 N N . ARG A 1 107 ? 4.618 -2.765 11.973 1.00 84.19 107 ARG A N 1
ATOM 826 C CA . ARG A 1 107 ? 5.654 -3.791 12.201 1.00 84.19 107 ARG A CA 1
ATOM 827 C C . ARG A 1 107 ? 6.262 -4.349 10.910 1.00 84.19 107 ARG A C 1
ATOM 829 O O . ARG A 1 107 ? 7.154 -5.200 10.979 1.00 84.19 107 ARG A O 1
ATOM 836 N N . GLY A 1 108 ? 5.722 -3.952 9.764 1.00 86.50 108 GLY A N 1
ATOM 837 C CA . GLY A 1 108 ? 6.087 -4.463 8.456 1.00 86.50 108 GLY A CA 1
ATOM 838 C C . GLY A 1 108 ? 7.370 -3.824 7.943 1.00 86.50 108 GLY A C 1
ATOM 839 O O . GLY A 1 108 ? 7.619 -2.639 8.152 1.00 86.50 108 GLY A O 1
ATOM 840 N N . THR A 1 109 ? 8.206 -4.604 7.262 1.00 89.19 109 THR A N 1
ATOM 841 C CA . THR A 1 109 ? 9.414 -4.087 6.612 1.00 89.19 109 THR A CA 1
ATOM 842 C C . THR A 1 109 ? 9.541 -4.613 5.192 1.00 89.19 109 THR A C 1
ATOM 844 O O . THR A 1 109 ? 9.168 -5.747 4.887 1.00 89.19 109 THR A O 1
ATOM 847 N N . VAL A 1 110 ? 10.091 -3.777 4.313 1.00 91.25 110 VAL A N 1
ATOM 848 C CA . VAL A 1 110 ? 10.397 -4.141 2.928 1.00 91.25 110 VAL A CA 1
ATOM 849 C C . VAL A 1 110 ? 11.875 -3.920 2.681 1.00 91.25 110 VAL A C 1
ATOM 851 O O . VAL A 1 110 ? 12.408 -2.835 2.912 1.00 91.25 110 VAL A O 1
ATOM 854 N N . THR A 1 111 ? 12.545 -4.958 2.200 1.00 91.56 111 THR A N 1
ATOM 855 C CA . THR A 1 111 ? 13.936 -4.896 1.757 1.00 91.56 111 THR A CA 1
ATOM 856 C C . THR A 1 111 ? 14.046 -5.375 0.316 1.00 91.56 111 THR A C 1
ATOM 858 O O . THR A 1 111 ? 13.141 -6.006 -0.231 1.00 91.56 111 THR A O 1
ATOM 861 N N . ILE A 1 112 ? 15.145 -5.010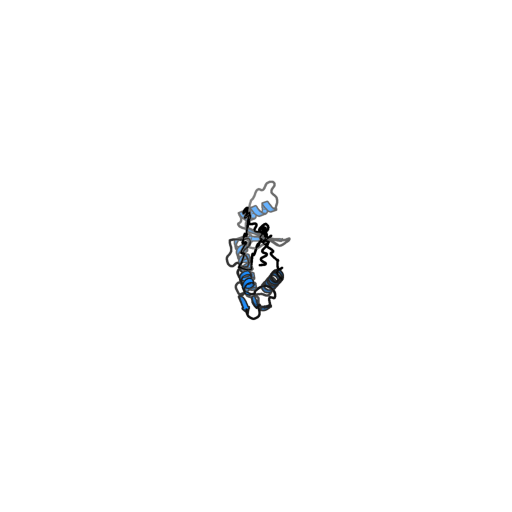 -0.337 1.00 94.12 112 ILE A N 1
ATOM 862 C CA . ILE A 1 112 ? 15.373 -5.301 -1.751 1.00 94.12 112 ILE A CA 1
ATOM 863 C C . ILE A 1 112 ? 16.686 -6.055 -1.887 1.00 94.12 112 ILE A C 1
ATOM 865 O O . ILE A 1 112 ? 17.692 -5.647 -1.309 1.00 94.12 112 ILE A O 1
ATOM 869 N N . ASP A 1 113 ? 16.689 -7.090 -2.720 1.00 94.19 113 ASP A N 1
ATOM 870 C CA . ASP A 1 113 ? 17.907 -7.620 -3.326 1.00 94.19 113 ASP A CA 1
ATOM 871 C C . ASP A 1 113 ? 18.023 -7.103 -4.767 1.00 94.19 113 ASP A C 1
ATOM 873 O O . ASP A 1 113 ? 17.325 -7.560 -5.679 1.00 94.19 113 ASP A O 1
ATOM 877 N N . THR A 1 114 ? 18.911 -6.128 -4.975 1.00 90.75 114 THR A N 1
ATOM 878 C CA . THR A 1 114 ? 19.127 -5.477 -6.276 1.00 90.75 114 THR A CA 1
ATOM 879 C C . THR A 1 114 ? 19.763 -6.412 -7.301 1.00 90.75 114 THR A C 1
ATOM 881 O O . THR A 1 114 ? 19.505 -6.273 -8.494 1.00 90.75 114 THR A O 1
ATOM 884 N N . ARG A 1 115 ? 20.539 -7.412 -6.862 1.00 93.25 115 ARG A N 1
ATOM 885 C CA . ARG A 1 115 ? 21.196 -8.378 -7.755 1.00 93.25 115 ARG A CA 1
ATOM 886 C C . ARG A 1 115 ? 20.185 -9.306 -8.421 1.00 93.25 115 ARG A C 1
ATOM 888 O O . ARG A 1 115 ? 20.384 -9.704 -9.565 1.00 93.25 115 ARG A O 1
ATOM 895 N N . THR A 1 116 ? 19.122 -9.676 -7.708 1.00 92.75 116 THR A N 1
ATOM 896 C CA . THR A 1 116 ? 18.082 -10.587 -8.218 1.00 92.75 116 THR A CA 1
ATOM 897 C C . THR A 1 116 ? 16.783 -9.881 -8.611 1.00 92.75 116 THR A C 1
ATOM 899 O O . THR A 1 116 ? 15.874 -10.543 -9.111 1.00 92.75 116 THR A O 1
ATOM 902 N N . ASN A 1 117 ? 16.707 -8.555 -8.431 1.00 93.25 117 ASN A N 1
ATOM 903 C CA . ASN A 1 117 ? 15.490 -7.748 -8.577 1.00 93.25 117 ASN A CA 1
ATOM 904 C C . ASN A 1 117 ? 14.309 -8.347 -7.787 1.00 93.25 117 ASN A C 1
ATOM 906 O O . ASN A 1 117 ? 13.197 -8.498 -8.300 1.00 93.25 117 ASN A O 1
ATOM 910 N N . THR A 1 118 ? 14.582 -8.735 -6.538 1.00 93.12 118 THR A N 1
ATOM 911 C CA . THR A 1 118 ? 13.611 -9.379 -5.646 1.00 93.12 118 THR A CA 1
ATOM 912 C C . THR A 1 118 ? 13.246 -8.442 -4.502 1.00 93.12 118 THR A C 1
ATOM 914 O O . THR A 1 118 ? 14.122 -7.887 -3.838 1.00 93.12 118 THR A O 1
ATOM 917 N N . LEU A 1 119 ? 11.947 -8.296 -4.254 1.00 93.06 119 LEU A N 1
ATOM 918 C CA . LEU A 1 119 ? 11.391 -7.662 -3.066 1.00 93.06 119 LEU A CA 1
ATOM 919 C C . LEU A 1 119 ? 11.203 -8.703 -1.970 1.00 93.06 119 LEU A C 1
ATOM 921 O O . LEU A 1 119 ? 10.602 -9.752 -2.193 1.00 93.06 119 LEU A O 1
ATOM 925 N N . ILE A 1 120 ? 11.704 -8.392 -0.783 1.00 93.69 120 ILE A N 1
ATOM 926 C CA . ILE A 1 120 ? 11.530 -9.195 0.419 1.00 93.69 120 ILE A CA 1
ATOM 927 C C . ILE A 1 120 ? 10.586 -8.406 1.319 1.00 93.69 120 ILE A C 1
ATOM 929 O O . ILE A 1 120 ? 10.951 -7.356 1.848 1.00 93.69 120 ILE A O 1
ATOM 933 N N . VAL A 1 121 ? 9.358 -8.894 1.457 1.00 93.00 121 VAL A N 1
ATOM 934 C CA . VAL A 1 121 ? 8.305 -8.243 2.240 1.00 93.00 121 VAL A CA 1
ATOM 935 C C . VAL A 1 121 ? 8.080 -9.062 3.497 1.00 93.00 121 VAL A C 1
ATOM 937 O O . VAL A 1 121 ? 7.820 -10.261 3.412 1.00 93.00 121 VAL A O 1
ATOM 940 N N . LYS A 1 122 ? 8.171 -8.424 4.662 1.00 93.00 122 LYS A N 1
ATOM 941 C CA . LYS A 1 122 ? 7.823 -9.020 5.949 1.00 93.00 122 LYS A CA 1
ATOM 942 C C . LYS A 1 122 ? 6.635 -8.271 6.530 1.00 93.00 122 LYS A C 1
ATOM 944 O O . LYS A 1 122 ? 6.815 -7.160 7.010 1.00 93.00 122 LYS A O 1
ATOM 949 N N . ASP A 1 123 ? 5.449 -8.866 6.502 1.00 91.88 123 ASP A N 1
ATOM 950 C CA . ASP A 1 123 ? 4.217 -8.239 7.000 1.00 91.88 123 ASP A CA 1
ATOM 951 C C . ASP A 1 123 ? 3.138 -9.308 7.298 1.00 91.88 123 ASP A C 1
ATOM 953 O O . ASP A 1 123 ? 3.422 -10.510 7.303 1.00 91.88 123 ASP A O 1
ATOM 957 N N . THR A 1 124 ? 1.911 -8.898 7.611 1.00 91.44 124 THR A N 1
ATOM 958 C CA . THR A 1 124 ? 0.750 -9.778 7.766 1.00 91.44 124 THR A CA 1
ATOM 959 C C . THR A 1 124 ? 0.340 -10.393 6.423 1.00 91.44 124 THR A C 1
ATOM 961 O O . THR A 1 124 ? 0.660 -9.899 5.343 1.00 91.44 124 THR A O 1
ATOM 964 N N . ALA A 1 125 ? -0.381 -11.515 6.461 1.00 90.94 125 ALA A N 1
ATOM 965 C CA . ALA A 1 125 ? -0.801 -12.194 5.232 1.00 90.94 125 ALA A CA 1
ATOM 966 C C . ALA A 1 125 ? -1.726 -11.323 4.354 1.00 90.94 125 ALA A C 1
ATOM 968 O O . ALA A 1 125 ? -1.671 -11.403 3.128 1.00 90.94 125 ALA A O 1
ATOM 969 N N . GLU A 1 126 ? -2.550 -10.477 4.978 1.00 89.69 126 GLU A N 1
ATOM 970 C CA . GLU A 1 126 ? -3.469 -9.571 4.284 1.00 89.69 126 GLU A CA 1
ATOM 971 C C . GLU A 1 126 ? -2.715 -8.488 3.498 1.00 89.69 126 GLU A C 1
ATOM 973 O O . GLU A 1 126 ? -2.963 -8.290 2.307 1.00 89.69 126 GLU A O 1
ATOM 978 N N . THR A 1 127 ? -1.742 -7.822 4.125 1.00 89.94 127 THR A N 1
ATOM 979 C CA . THR A 1 127 ? -0.940 -6.769 3.482 1.00 89.94 127 THR A CA 1
ATOM 980 C C . THR A 1 127 ? -0.056 -7.331 2.373 1.00 89.94 127 THR A C 1
ATOM 982 O O . THR A 1 127 ? 0.039 -6.723 1.308 1.00 89.94 127 THR A O 1
ATOM 985 N N . ILE A 1 128 ? 0.513 -8.527 2.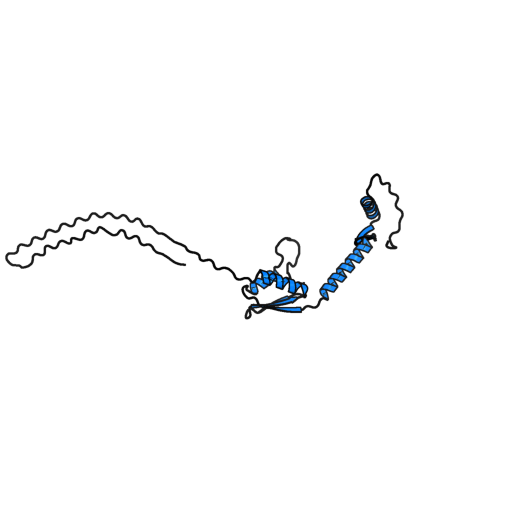555 1.00 91.31 128 ILE A N 1
ATOM 986 C CA . ILE A 1 128 ? 1.280 -9.221 1.509 1.00 91.31 128 ILE A CA 1
ATOM 987 C C . ILE A 1 128 ? 0.406 -9.516 0.282 1.00 91.31 128 ILE A C 1
ATOM 989 O O . ILE A 1 128 ? 0.839 -9.270 -0.846 1.00 91.31 128 ILE A O 1
ATOM 993 N N . SER A 1 129 ? -0.835 -9.978 0.477 1.00 91.00 129 SER A N 1
ATOM 994 C CA . SER A 1 129 ? -1.779 -10.186 -0.631 1.00 91.00 129 SER A CA 1
ATOM 995 C C . SER A 1 129 ? -2.068 -8.879 -1.374 1.00 91.00 129 SER A C 1
ATOM 997 O O . SER A 1 129 ? -1.995 -8.834 -2.601 1.00 91.00 129 SER A O 1
ATOM 999 N N . ASN A 1 130 ? -2.305 -7.788 -0.641 1.00 89.94 130 ASN A N 1
ATOM 1000 C CA . ASN A 1 130 ? -2.545 -6.469 -1.231 1.00 89.94 130 ASN A CA 1
ATOM 1001 C C . ASN A 1 130 ? -1.334 -5.958 -2.036 1.00 89.94 130 ASN A C 1
ATOM 1003 O O . ASN A 1 130 ? -1.491 -5.393 -3.121 1.00 89.94 130 ASN A O 1
ATOM 1007 N N . ILE A 1 131 ? -0.113 -6.180 -1.537 1.00 89.69 131 ILE A N 1
ATOM 1008 C CA . ILE A 1 131 ? 1.130 -5.827 -2.240 1.00 89.69 131 ILE A CA 1
ATOM 1009 C C . ILE A 1 131 ? 1.286 -6.659 -3.513 1.00 89.69 131 ILE A C 1
ATOM 1011 O O . ILE A 1 131 ? 1.676 -6.122 -4.550 1.00 89.69 131 ILE A O 1
ATOM 1015 N N . ARG A 1 132 ? 0.952 -7.951 -3.475 1.00 90.50 132 ARG A N 1
ATOM 1016 C CA . ARG A 1 132 ? 0.992 -8.823 -4.654 1.00 90.50 132 ARG A CA 1
ATOM 1017 C C . ARG A 1 132 ? 0.050 -8.328 -5.750 1.00 90.50 132 ARG A C 1
ATOM 1019 O O . ARG A 1 132 ? 0.450 -8.253 -6.914 1.00 90.50 132 ARG A O 1
ATOM 1026 N N . ASP A 1 133 ? -1.160 -7.930 -5.374 1.00 90.25 133 ASP A N 1
ATOM 1027 C CA . ASP A 1 133 ? -2.139 -7.371 -6.305 1.00 90.25 133 ASP A CA 1
ATOM 1028 C C . ASP A 1 133 ? -1.661 -6.045 -6.906 1.00 90.25 133 ASP A C 1
ATOM 1030 O O . ASP A 1 133 ? -1.811 -5.823 -8.111 1.00 90.25 133 ASP A O 1
ATOM 1034 N N . LEU A 1 134 ? -1.027 -5.180 -6.109 1.00 88.12 134 LEU A N 1
ATOM 1035 C CA . LEU A 1 134 ? -0.401 -3.953 -6.606 1.00 88.12 134 LEU A CA 1
ATOM 1036 C C . LEU A 1 134 ? 0.717 -4.261 -7.610 1.00 88.12 134 LEU A C 1
ATOM 1038 O O . LEU A 1 134 ? 0.727 -3.698 -8.705 1.00 88.12 134 LEU A O 1
ATOM 1042 N N . ILE A 1 135 ? 1.627 -5.173 -7.258 1.00 90.19 135 ILE A N 1
ATOM 1043 C CA . ILE A 1 135 ? 2.757 -5.571 -8.105 1.00 90.19 135 ILE A CA 1
ATOM 1044 C C . ILE A 1 135 ? 2.261 -6.087 -9.459 1.00 90.19 135 ILE A C 1
ATOM 1046 O O . ILE A 1 135 ? 2.783 -5.678 -10.493 1.00 90.19 135 ILE A O 1
ATOM 1050 N N . SER A 1 136 ? 1.200 -6.898 -9.472 1.00 89.50 136 SER A N 1
ATOM 1051 C CA . SER A 1 136 ? 0.627 -7.441 -10.712 1.00 89.50 136 SER A CA 1
ATOM 1052 C C . SER A 1 136 ? 0.140 -6.374 -11.703 1.00 89.50 136 SER A C 1
ATOM 1054 O O . SER A 1 136 ? 0.116 -6.617 -12.908 1.00 89.50 136 SER A O 1
ATOM 1056 N N . LYS A 1 137 ? -0.232 -5.182 -11.216 1.00 89.25 137 LYS A N 1
ATOM 1057 C CA . LYS A 1 137 ? -0.725 -4.072 -12.046 1.00 89.25 137 LYS A CA 1
ATOM 1058 C C . LYS A 1 137 ? 0.392 -3.168 -12.563 1.00 89.25 137 LYS A C 1
ATOM 1060 O O . LYS A 1 137 ? 0.222 -2.544 -13.607 1.00 89.25 137 LYS A O 1
ATOM 1065 N N . ILE A 1 138 ? 1.500 -3.066 -11.830 1.00 87.62 138 ILE A N 1
ATOM 1066 C CA . ILE A 1 138 ? 2.617 -2.168 -12.161 1.00 87.62 138 ILE A CA 1
ATOM 1067 C C . ILE A 1 138 ? 3.745 -2.875 -12.917 1.00 87.62 138 ILE A C 1
ATOM 1069 O O . ILE A 1 138 ? 4.452 -2.228 -13.686 1.00 87.62 138 ILE A O 1
ATOM 1073 N N . ASP A 1 139 ? 3.928 -4.182 -12.711 1.00 90.56 139 ASP A N 1
ATOM 1074 C CA . ASP A 1 139 ? 4.993 -4.972 -13.334 1.00 90.56 139 ASP A CA 1
ATOM 1075 C C . ASP A 1 139 ? 4.596 -5.415 -14.751 1.00 90.56 139 ASP A C 1
ATOM 1077 O O . ASP A 1 139 ? 4.442 -6.600 -15.044 1.00 90.56 139 ASP A O 1
ATOM 1081 N N . ILE A 1 140 ? 4.383 -4.436 -15.635 1.00 90.44 140 ILE A N 1
ATOM 1082 C CA . ILE A 1 140 ? 4.020 -4.645 -17.041 1.00 90.44 140 ILE A CA 1
ATOM 1083 C C . ILE A 1 140 ? 5.096 -4.104 -17.986 1.00 90.44 140 ILE A C 1
ATOM 1085 O O . ILE A 1 140 ? 5.792 -3.131 -17.690 1.00 90.44 140 ILE A O 1
ATOM 1089 N N . ALA A 1 141 ? 5.214 -4.720 -19.163 1.00 89.50 141 ALA A N 1
ATOM 1090 C CA . ALA A 1 141 ? 6.156 -4.288 -20.189 1.00 89.50 141 ALA A CA 1
ATOM 1091 C C . ALA A 1 141 ? 5.779 -2.909 -20.761 1.00 89.50 141 ALA A C 1
ATOM 1093 O O . ALA A 1 141 ? 4.645 -2.682 -21.191 1.00 89.50 141 ALA A O 1
ATOM 1094 N N . VAL A 1 142 ? 6.753 -2.000 -20.825 1.00 87.81 142 VAL A N 1
ATOM 1095 C CA . VAL A 1 142 ? 6.587 -0.691 -21.469 1.00 87.81 142 VAL A CA 1
ATOM 1096 C C . VAL A 1 142 ? 6.677 -0.815 -22.992 1.00 87.81 142 VAL A C 1
ATOM 1098 O O . VAL A 1 142 ? 7.506 -1.555 -23.522 1.00 87.81 142 VAL A O 1
ATOM 1101 N N . LYS A 1 143 ? 5.827 -0.075 -23.714 1.00 90.00 143 LYS A N 1
ATOM 1102 C CA . LYS A 1 143 ? 5.882 -0.001 -25.181 1.00 90.00 143 LYS A CA 1
ATOM 1103 C C . LYS A 1 143 ? 6.965 0.982 -25.609 1.00 90.00 143 LYS A C 1
ATOM 1105 O O . LYS A 1 143 ? 7.026 2.096 -25.095 1.00 90.00 143 LYS A O 1
ATOM 1110 N N . GLN A 1 144 ? 7.790 0.579 -26.566 1.00 86.81 144 GLN A N 1
ATOM 1111 C CA . GLN A 1 144 ? 8.769 1.468 -27.185 1.00 86.81 144 GLN A CA 1
ATOM 1112 C C . GLN A 1 144 ? 8.083 2.331 -28.252 1.00 86.81 144 GLN A C 1
ATOM 1114 O O . GLN A 1 144 ? 7.224 1.840 -28.985 1.00 86.81 144 GLN A O 1
ATOM 1119 N N . VAL A 1 145 ? 8.455 3.611 -28.326 1.00 89.62 145 VAL A N 1
ATOM 1120 C CA . VAL A 1 145 ? 7.997 4.544 -29.366 1.00 89.62 145 VAL A CA 1
ATOM 1121 C C . VAL A 1 145 ? 9.187 4.977 -30.217 1.00 89.62 145 VAL A C 1
ATOM 1123 O O . VAL A 1 145 ? 10.253 5.273 -29.682 1.00 89.62 145 VAL A O 1
ATOM 1126 N N . MET A 1 146 ? 9.005 4.985 -31.539 1.00 87.44 146 MET A N 1
ATOM 1127 C CA . MET A 1 146 ? 9.986 5.501 -32.494 1.00 87.44 146 MET A CA 1
ATOM 1128 C C . MET A 1 146 ? 9.701 6.980 -32.746 1.00 87.44 146 MET A C 1
ATOM 1130 O O . MET A 1 146 ? 8.556 7.349 -33.007 1.00 87.44 146 MET A O 1
ATOM 1134 N N . ILE A 1 147 ? 10.733 7.817 -32.654 1.00 85.19 147 ILE A N 1
ATOM 1135 C CA . ILE A 1 147 ? 10.639 9.250 -32.936 1.00 85.19 147 ILE A CA 1
ATOM 1136 C C . ILE A 1 147 ? 11.420 9.509 -34.221 1.00 85.19 147 ILE A C 1
ATOM 1138 O O . ILE A 1 147 ? 12.624 9.290 -34.264 1.00 85.19 147 ILE A O 1
ATOM 1142 N N . GLU A 1 148 ? 10.740 9.982 -35.263 1.00 83.00 148 GLU A N 1
ATOM 1143 C CA . GLU A 1 148 ? 11.379 10.399 -36.511 1.00 83.00 148 GLU A CA 1
ATOM 1144 C C . GLU A 1 148 ? 11.288 11.919 -36.652 1.00 83.00 148 GLU A C 1
ATOM 1146 O O . GLU A 1 148 ? 10.200 12.496 -36.626 1.00 83.00 148 GLU A O 1
ATOM 1151 N N . ALA A 1 149 ? 12.433 12.577 -36.832 1.00 82.44 149 ALA A N 1
ATOM 1152 C CA . ALA A 1 149 ? 12.501 13.997 -37.149 1.00 82.44 149 ALA A CA 1
ATOM 1153 C C . ALA A 1 149 ? 13.121 14.181 -38.538 1.00 82.44 149 ALA A C 1
ATOM 1155 O O . ALA A 1 149 ? 14.179 13.634 -38.841 1.00 82.44 149 ALA A O 1
ATOM 1156 N N . ARG A 1 150 ? 12.469 14.972 -39.397 1.00 83.50 150 ARG A N 1
ATOM 1157 C CA . ARG A 1 150 ? 12.997 15.346 -40.716 1.00 83.50 150 ARG A CA 1
ATOM 1158 C C . ARG A 1 150 ? 13.260 16.843 -40.733 1.00 83.50 150 ARG A C 1
ATOM 1160 O O . ARG A 1 150 ? 12.322 17.634 -40.746 1.00 83.50 150 ARG A O 1
ATOM 1167 N N . ILE A 1 151 ? 14.533 17.223 -40.733 1.00 78.56 151 ILE A N 1
ATOM 1168 C CA . ILE A 1 151 ? 14.952 18.620 -40.872 1.00 78.56 151 ILE A CA 1
ATOM 1169 C C . ILE A 1 151 ? 15.205 18.884 -42.357 1.00 78.56 151 ILE A C 1
ATOM 1171 O O . ILE A 1 151 ? 15.968 18.163 -42.997 1.00 78.56 151 ILE A O 1
ATOM 1175 N N . VAL A 1 152 ? 14.549 19.903 -42.911 1.00 78.00 152 VAL A N 1
ATOM 1176 C CA . VAL A 1 152 ? 14.756 20.342 -44.295 1.00 78.00 152 VAL A CA 1
ATOM 1177 C C . VAL A 1 152 ? 15.370 21.734 -44.265 1.00 78.00 152 VAL A C 1
ATOM 1179 O O . VAL A 1 152 ? 14.702 22.702 -43.909 1.00 78.00 152 VAL A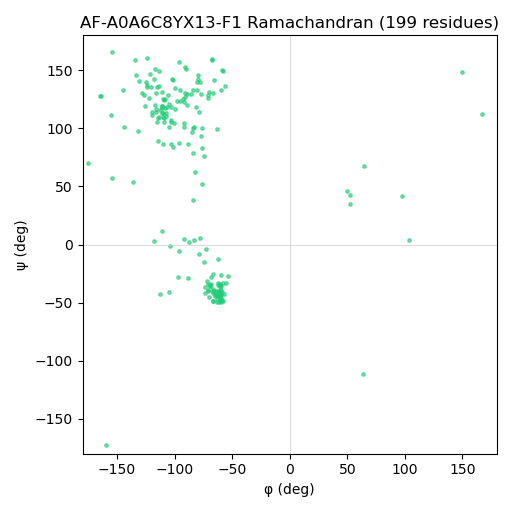 O 1
ATOM 1182 N N . THR A 1 153 ? 16.642 21.831 -44.647 1.00 73.44 153 THR A N 1
ATOM 1183 C CA . THR A 1 153 ? 17.345 23.109 -44.791 1.00 73.44 153 THR A CA 1
ATOM 1184 C C . THR A 1 153 ? 17.363 23.494 -46.264 1.00 73.44 153 THR A C 1
ATOM 1186 O O . THR A 1 153 ? 17.945 22.785 -47.083 1.00 73.44 153 THR A O 1
ATOM 1189 N N . ALA A 1 154 ? 16.727 24.613 -46.609 1.00 69.94 154 ALA A N 1
ATOM 1190 C CA . ALA A 1 154 ? 16.813 25.207 -47.938 1.00 69.94 154 ALA A CA 1
ATOM 1191 C C . ALA A 1 154 ? 17.692 26.460 -47.864 1.00 69.94 154 ALA A C 1
ATOM 1193 O O . ALA A 1 154 ? 17.363 27.406 -47.151 1.00 69.94 154 ALA A O 1
ATOM 1194 N N . SER A 1 155 ? 18.812 26.464 -48.585 1.00 67.38 155 SER A N 1
ATOM 1195 C CA . SER A 1 155 ? 19.628 27.658 -48.808 1.00 67.38 155 SER A CA 1
ATOM 1196 C C . SER A 1 155 ? 19.396 28.161 -50.231 1.00 67.38 155 SER A C 1
ATOM 1198 O O . SER A 1 155 ? 19.625 27.432 -51.195 1.00 67.38 155 SER A O 1
ATOM 1200 N N . ASP A 1 156 ? 18.934 29.404 -50.373 1.00 66.12 156 ASP A N 1
ATOM 1201 C CA . ASP A 1 156 ? 18.786 30.054 -51.678 1.00 66.12 156 ASP A CA 1
ATOM 1202 C C . ASP A 1 156 ? 19.967 31.012 -51.889 1.00 66.12 156 ASP A C 1
ATOM 1204 O O . ASP A 1 156 ? 19.919 32.190 -51.540 1.00 66.12 156 ASP A O 1
ATOM 1208 N N . ALA A 1 157 ? 21.090 30.472 -52.370 1.00 63.75 157 ALA A N 1
ATOM 1209 C CA . ALA A 1 157 ? 22.253 31.263 -52.762 1.00 63.75 157 ALA A CA 1
ATOM 1210 C C . ALA A 1 157 ? 22.197 31.496 -54.276 1.00 63.75 157 ALA A C 1
ATOM 1212 O O . ALA A 1 157 ? 22.729 30.717 -55.067 1.00 63.75 157 ALA A O 1
ATOM 1213 N N . PHE A 1 158 ? 21.502 32.555 -54.688 1.00 56.34 158 PHE A N 1
ATOM 1214 C CA . PHE A 1 158 ? 21.436 32.950 -56.089 1.00 56.34 158 PHE A CA 1
ATOM 1215 C C . PHE A 1 158 ? 22.651 33.814 -56.451 1.00 56.34 158 PHE A C 1
ATOM 1217 O O . PHE A 1 158 ? 22.680 35.012 -56.172 1.00 56.34 158 PHE A O 1
ATOM 1224 N N . THR A 1 159 ? 23.656 33.222 -57.099 1.00 63.47 159 THR A N 1
ATOM 1225 C CA . THR A 1 159 ? 24.769 33.968 -57.706 1.00 63.47 159 THR A CA 1
ATOM 1226 C C . THR A 1 159 ? 24.665 33.875 -59.222 1.00 63.47 159 THR A C 1
ATOM 1228 O O . THR A 1 159 ? 24.805 32.803 -59.805 1.00 63.47 159 THR A O 1
ATOM 1231 N N . LYS A 1 160 ? 24.399 35.015 -59.867 1.00 54.09 160 LYS A N 1
ATOM 1232 C CA . LYS A 1 160 ? 24.347 35.156 -61.325 1.00 54.09 160 LYS A CA 1
ATOM 1233 C C . LYS A 1 160 ? 25.627 35.833 -61.807 1.00 54.09 160 LYS A C 1
ATOM 1235 O O . LYS A 1 160 ? 25.656 37.051 -61.954 1.00 54.09 160 LYS A O 1
ATOM 1240 N N . GLU A 1 161 ? 26.677 35.058 -62.056 1.00 56.31 161 GLU A N 1
ATOM 1241 C CA . GLU A 1 161 ? 27.853 35.552 -62.780 1.00 56.31 161 GLU A CA 1
ATOM 1242 C C . GLU A 1 161 ? 27.686 35.265 -64.274 1.00 56.31 161 GLU A C 1
ATOM 1244 O O . GLU A 1 161 ? 27.809 34.133 -64.734 1.00 56.31 161 GLU A O 1
ATOM 1249 N N . LEU A 1 162 ? 27.377 36.306 -65.053 1.00 60.50 162 LEU A N 1
ATOM 1250 C CA . LEU A 1 162 ? 27.480 36.239 -66.509 1.00 60.50 162 LEU A CA 1
ATOM 1251 C C . LEU A 1 162 ? 28.962 36.350 -66.895 1.00 60.50 162 LEU A C 1
ATOM 1253 O O . LEU A 1 162 ? 29.516 37.447 -66.939 1.00 60.50 162 LEU A O 1
ATOM 1257 N N . GLY A 1 163 ? 29.603 35.220 -67.185 1.00 60.00 163 GLY A N 1
ATOM 1258 C CA . GLY A 1 163 ? 30.938 35.184 -67.778 1.00 60.00 163 GLY A CA 1
ATOM 1259 C C . GLY A 1 163 ? 30.861 34.990 -69.291 1.00 60.00 163 GLY A C 1
ATOM 1260 O O . GLY A 1 163 ? 30.310 33.994 -69.754 1.00 60.00 163 GLY A O 1
ATOM 1261 N N . VAL A 1 164 ? 31.446 35.901 -70.072 1.00 66.50 164 VAL A N 1
ATOM 1262 C CA . VAL A 1 164 ? 31.715 35.672 -71.502 1.00 66.50 164 VAL A CA 1
ATOM 1263 C C . VAL A 1 164 ? 33.225 35.681 -71.695 1.00 66.50 164 VAL A C 1
ATOM 1265 O O . VAL A 1 164 ? 33.874 36.700 -71.465 1.00 66.50 164 VAL A O 1
ATOM 1268 N N . LYS A 1 165 ? 33.804 34.540 -72.075 1.00 58.06 165 LYS A N 1
ATOM 1269 C CA . LYS A 1 165 ? 35.249 34.398 -72.273 1.00 58.06 165 LYS A CA 1
ATOM 1270 C C . LYS A 1 165 ? 35.549 34.370 -73.767 1.00 58.06 165 LYS A C 1
ATOM 1272 O O . LYS A 1 165 ? 35.373 33.350 -74.423 1.00 58.06 165 LYS A O 1
ATOM 1277 N N . TRP A 1 166 ? 36.002 35.497 -74.299 1.00 57.91 166 TRP A N 1
ATOM 1278 C CA . TRP A 1 166 ? 36.454 35.606 -75.683 1.00 57.91 166 TRP A CA 1
ATOM 1279 C C . TRP A 1 166 ? 37.958 35.346 -75.741 1.00 57.91 166 TRP A C 1
ATOM 1281 O O . TRP A 1 166 ? 38.732 36.014 -75.059 1.00 57.91 166 TRP A O 1
ATOM 1291 N N . GLY A 1 167 ? 38.373 34.362 -76.535 1.00 58.97 167 GLY A N 1
ATOM 1292 C CA . GLY A 1 167 ? 39.779 34.084 -76.816 1.00 58.97 167 GLY A CA 1
ATOM 1293 C C . GLY A 1 167 ? 40.061 34.286 -78.299 1.00 58.97 167 GLY A C 1
ATOM 1294 O O . GLY A 1 167 ? 39.468 33.605 -79.129 1.00 58.97 167 GLY A O 1
ATOM 1295 N N . ILE A 1 168 ? 40.974 35.199 -78.634 1.00 57.12 168 ILE A N 1
ATOM 1296 C CA . ILE A 1 168 ? 41.589 35.284 -79.962 1.00 57.12 168 ILE A CA 1
ATOM 1297 C C . ILE A 1 168 ? 43.047 34.878 -79.795 1.00 57.12 168 ILE A C 1
ATOM 1299 O O . ILE A 1 168 ? 43.798 35.520 -79.066 1.00 57.12 168 ILE A O 1
ATOM 1303 N N . LEU A 1 169 ? 43.442 33.814 -80.486 1.00 50.53 169 LEU A N 1
ATOM 1304 C CA . LEU A 1 169 ? 44.836 33.429 -80.638 1.00 50.53 169 LEU A CA 1
ATOM 1305 C C . LEU A 1 169 ? 45.242 33.670 -82.085 1.00 50.53 169 LEU A C 1
ATOM 1307 O O . LEU A 1 169 ? 44.796 32.981 -82.997 1.00 50.53 169 LEU A O 1
ATOM 1311 N N . SER A 1 170 ? 46.091 34.676 -82.271 1.00 52.91 170 SER A N 1
ATOM 1312 C CA . SER A 1 170 ? 46.844 34.891 -83.497 1.00 52.91 170 SER A CA 1
ATOM 1313 C C . SER A 1 170 ? 48.311 34.627 -83.196 1.00 52.91 170 SER A C 1
ATOM 1315 O O . SER A 1 170 ? 48.935 35.284 -82.369 1.00 52.91 170 SER A O 1
ATOM 1317 N N . GLN A 1 171 ? 48.857 33.653 -83.893 1.00 47.06 171 GLN A N 1
ATOM 1318 C CA . GLN A 1 171 ? 50.272 33.485 -84.152 1.00 47.06 171 GLN A CA 1
ATOM 1319 C C . GLN A 1 171 ? 50.318 33.320 -85.672 1.00 47.06 171 GLN A C 1
ATOM 1321 O O . GLN A 1 171 ? 49.563 32.576 -86.275 1.00 47.06 171 GLN A O 1
ATOM 1326 N N . GLY A 1 172 ? 51.170 34.053 -86.344 1.00 52.06 172 GLY A N 1
ATOM 1327 C CA . GLY A 1 172 ? 51.563 33.727 -87.699 1.00 52.06 172 GLY A CA 1
ATOM 1328 C C . GLY A 1 172 ? 53.057 33.824 -87.641 1.00 52.06 172 GLY A C 1
ATOM 1329 O O . GLY A 1 172 ? 53.577 34.932 -87.634 1.00 52.06 172 GLY A O 1
ATOM 1330 N N . VAL A 1 173 ? 53.751 32.700 -87.487 1.00 53.34 173 VAL A N 1
ATOM 1331 C CA . VAL A 1 173 ? 55.206 32.726 -87.572 1.00 53.34 173 VAL A CA 1
ATOM 1332 C C . VAL A 1 173 ? 55.583 32.037 -88.867 1.00 53.34 173 VAL A C 1
ATOM 1334 O O . VAL A 1 173 ? 55.568 30.810 -88.961 1.00 53.34 173 VAL A O 1
ATOM 1337 N N . HIS A 1 174 ? 55.991 32.825 -89.861 1.00 53.94 174 HIS A N 1
ATOM 1338 C CA . HIS A 1 174 ? 57.054 32.325 -90.718 1.00 53.94 174 HIS A CA 1
ATOM 1339 C C . HIS A 1 174 ? 58.278 32.156 -89.810 1.00 53.94 174 HIS A C 1
ATOM 1341 O O . HIS A 1 174 ? 58.937 33.127 -89.453 1.00 53.94 174 HIS A O 1
ATOM 1347 N N . SER A 1 175 ? 58.493 30.901 -89.393 1.00 57.31 175 SER A N 1
ATOM 1348 C CA . SER A 1 175 ? 59.582 30.388 -88.548 1.00 57.31 175 SER A CA 1
ATOM 1349 C C . SER A 1 175 ? 59.341 30.209 -87.035 1.00 57.31 175 SER A C 1
ATOM 1351 O O . SER A 1 175 ? 60.246 30.458 -86.244 1.00 57.31 175 SER A O 1
ATOM 1353 N N . ASN A 1 176 ? 58.172 29.704 -86.610 1.00 52.41 176 ASN A N 1
ATOM 1354 C CA . ASN A 1 176 ? 58.081 28.818 -85.434 1.00 52.41 176 ASN A CA 1
ATOM 1355 C C . ASN A 1 176 ? 56.739 28.056 -85.378 1.00 52.41 176 ASN A C 1
ATOM 1357 O O . ASN A 1 176 ? 55.666 28.652 -85.469 1.00 52.41 176 ASN A O 1
ATOM 1361 N N . ARG A 1 177 ? 56.796 26.727 -85.233 1.00 58.38 177 ARG A N 1
ATOM 1362 C CA . ARG A 1 177 ? 55.634 25.820 -85.209 1.00 58.38 177 ARG A CA 1
ATOM 1363 C C . ARG A 1 177 ? 55.006 25.773 -83.811 1.00 58.38 177 ARG A C 1
ATOM 1365 O O . ARG A 1 177 ? 55.535 25.084 -82.949 1.00 58.38 177 ARG A O 1
ATOM 1372 N N . ASN A 1 178 ? 53.901 26.491 -83.608 1.00 53.19 178 ASN A N 1
ATOM 1373 C CA . ASN A 1 178 ? 52.652 26.002 -82.992 1.00 53.19 178 ASN A CA 1
ATOM 1374 C C . ASN A 1 178 ? 51.748 27.190 -82.653 1.00 53.19 178 ASN A C 1
ATOM 1376 O O . ASN A 1 178 ? 52.056 27.939 -81.734 1.00 53.19 178 ASN A O 1
ATOM 1380 N N . LEU A 1 179 ? 50.622 27.298 -83.362 1.00 53.00 179 LEU A N 1
ATOM 1381 C CA . LEU A 1 179 ? 49.444 28.056 -82.950 1.00 53.00 179 LEU A CA 1
ATOM 1382 C C . LEU A 1 179 ? 48.522 27.166 -82.143 1.00 53.00 179 LEU A C 1
ATOM 1384 O O . LEU A 1 179 ? 48.016 26.183 -82.678 1.00 53.00 179 LEU A O 1
ATOM 1388 N N . LEU A 1 180 ? 48.244 27.537 -80.902 1.00 56.53 180 LEU A N 1
ATOM 1389 C CA . LEU A 1 180 ? 47.242 26.854 -80.092 1.00 56.53 180 LEU A CA 1
ATOM 1390 C C . LEU A 1 180 ? 46.032 27.754 -79.891 1.00 56.53 180 LEU A C 1
ATOM 1392 O O . LEU A 1 180 ? 45.940 28.448 -78.889 1.00 56.53 180 LEU A O 1
ATOM 1396 N N . VAL A 1 181 ? 45.083 27.722 -80.827 1.00 55.25 181 VAL A N 1
ATOM 1397 C CA . VAL A 1 181 ? 43.760 28.333 -80.637 1.00 55.25 181 VAL A CA 1
ATOM 1398 C C . VAL A 1 181 ? 42.935 27.413 -79.737 1.00 55.25 181 VAL A C 1
ATOM 1400 O O . VAL A 1 181 ? 42.333 26.449 -80.196 1.00 55.25 181 VAL A O 1
ATOM 1403 N N . GLY A 1 182 ? 42.969 27.670 -78.430 1.00 57.19 182 GLY A N 1
ATOM 1404 C CA . GLY A 1 182 ? 42.201 26.930 -77.433 1.00 57.19 182 GLY A CA 1
ATOM 1405 C C . GLY A 1 182 ? 40.985 27.722 -76.966 1.00 57.19 182 GLY A C 1
ATOM 1406 O O . GLY A 1 182 ? 41.127 28.674 -76.201 1.00 57.19 182 GLY A O 1
ATOM 1407 N N . GLY A 1 183 ? 39.794 27.312 -77.396 1.00 53.91 183 GLY A N 1
ATOM 1408 C CA . GLY A 1 183 ? 38.531 27.685 -76.760 1.00 53.91 183 GLY A CA 1
ATOM 1409 C C . GLY A 1 183 ? 38.062 26.544 -75.859 1.00 53.91 183 GLY A C 1
ATOM 1410 O O . GLY A 1 183 ? 38.114 25.387 -76.265 1.00 53.91 183 GLY A O 1
ATOM 1411 N N . SER A 1 184 ? 37.620 26.842 -74.635 1.00 58.44 184 SER A N 1
ATOM 1412 C CA . SER A 1 184 ? 36.875 25.870 -73.827 1.00 58.44 184 SER A CA 1
ATOM 1413 C C . SER A 1 184 ? 35.382 26.120 -74.011 1.00 58.44 184 SER A C 1
ATOM 1415 O O . SER A 1 184 ? 34.918 27.215 -73.703 1.00 58.44 184 SER A O 1
ATOM 1417 N N . GLU A 1 185 ? 34.622 25.116 -74.442 1.00 53.06 185 GLU A N 1
ATOM 1418 C CA . GLU A 1 185 ? 33.161 25.215 -74.618 1.00 53.06 185 GLU A CA 1
ATOM 1419 C C . GLU A 1 185 ? 32.359 25.128 -73.308 1.00 53.06 185 GLU A C 1
ATOM 1421 O O . GLU A 1 185 ? 31.132 25.097 -73.315 1.00 53.06 185 GLU A O 1
ATOM 1426 N N . GLN A 1 186 ? 33.020 25.083 -72.152 1.00 55.19 186 GLN A N 1
ATOM 1427 C CA . GLN A 1 186 ? 32.325 24.914 -70.881 1.00 55.19 186 GLN A CA 1
ATOM 1428 C C . GLN A 1 186 ? 31.838 26.261 -70.347 1.00 55.19 186 GLN A C 1
ATOM 1430 O O . GLN A 1 186 ? 32.573 27.006 -69.698 1.00 55.19 186 GLN A O 1
ATOM 1435 N N . THR A 1 187 ? 30.572 26.573 -70.609 1.00 56.06 187 THR A N 1
ATOM 1436 C CA . THR A 1 187 ? 29.843 27.596 -69.860 1.00 56.06 187 THR A CA 1
ATOM 1437 C C . THR A 1 187 ? 29.544 27.091 -68.447 1.00 56.06 187 THR A C 1
ATOM 1439 O O . THR A 1 187 ? 28.951 26.024 -68.285 1.00 56.06 187 THR A O 1
ATOM 1442 N N . ILE A 1 188 ? 29.928 27.856 -67.423 1.00 58.12 188 ILE A N 1
ATOM 1443 C CA . ILE A 1 188 ? 29.625 27.548 -66.017 1.00 58.12 188 ILE A CA 1
ATOM 1444 C C . ILE A 1 188 ? 28.154 27.906 -65.764 1.00 58.12 188 ILE A C 1
ATOM 1446 O O . ILE A 1 188 ? 27.854 29.014 -65.334 1.00 58.12 188 ILE A O 1
ATOM 1450 N N . TRP A 1 189 ? 27.229 27.002 -66.097 1.00 56.28 189 TRP A N 1
ATOM 1451 C CA . TRP A 1 189 ? 25.786 27.260 -65.963 1.00 56.28 189 TRP A CA 1
ATOM 1452 C C . TRP A 1 189 ? 25.028 26.353 -65.003 1.00 56.28 189 TRP A C 1
ATOM 1454 O O . TRP A 1 189 ? 23.824 26.544 -64.866 1.00 56.28 189 TRP A O 1
ATOM 1464 N N . ASP A 1 190 ? 25.669 25.430 -64.283 1.00 56.41 190 ASP A N 1
ATOM 1465 C CA . ASP A 1 190 ? 24.890 24.616 -63.349 1.00 56.41 190 ASP A CA 1
ATOM 1466 C C . ASP A 1 190 ? 25.608 24.269 -62.051 1.00 56.41 190 ASP A C 1
ATOM 1468 O O . ASP A 1 190 ? 26.418 23.347 -61.971 1.00 56.41 190 ASP A O 1
ATOM 1472 N N . LEU A 1 191 ? 25.257 25.012 -61.002 1.00 53.81 191 LEU A N 1
ATOM 1473 C CA . LEU A 1 191 ? 25.432 24.576 -59.623 1.00 53.81 191 LEU A CA 1
ATOM 1474 C C . LEU A 1 191 ? 24.182 24.910 -58.805 1.00 53.81 191 LEU A C 1
ATOM 1476 O O . LEU A 1 191 ? 24.273 25.509 -57.735 1.00 53.81 191 LEU A O 1
ATOM 1480 N N . LYS A 1 192 ? 22.997 24.474 -59.253 1.00 54.88 192 LYS A N 1
ATOM 1481 C CA . LYS A 1 192 ? 21.860 24.363 -58.330 1.00 54.88 192 LYS A CA 1
ATOM 1482 C C . LYS A 1 192 ? 21.927 23.026 -57.589 1.00 54.88 192 LYS A C 1
ATOM 1484 O O . LYS A 1 192 ? 21.243 22.067 -57.930 1.00 54.88 192 LYS A O 1
ATOM 1489 N N . LYS A 1 193 ? 22.778 22.941 -56.562 1.00 51.66 193 LYS A N 1
ATOM 1490 C CA . LYS A 1 193 ? 22.866 21.749 -55.702 1.00 51.66 193 LYS A CA 1
ATOM 1491 C C . LYS A 1 193 ? 21.939 21.888 -54.498 1.00 51.66 193 LYS A C 1
ATOM 1493 O O . LYS A 1 193 ? 22.284 22.532 -53.514 1.00 51.66 193 LYS A O 1
ATOM 1498 N N . TYR A 1 194 ? 20.781 21.238 -54.559 1.00 56.09 194 TYR A N 1
ATOM 1499 C CA . TYR A 1 194 ? 19.991 20.952 -53.364 1.00 56.09 194 TYR A CA 1
ATOM 1500 C C . TYR A 1 194 ? 20.611 19.753 -52.641 1.00 56.09 194 TYR A C 1
ATOM 1502 O O . TYR A 1 194 ? 20.623 18.645 -53.172 1.00 56.09 194 TYR A O 1
ATOM 1510 N N . SER A 1 195 ? 21.148 19.971 -51.442 1.00 58.44 195 SER A N 1
ATOM 1511 C CA . SER A 1 195 ? 21.670 18.902 -50.588 1.00 58.44 195 SER A CA 1
ATOM 1512 C C . SER A 1 195 ? 20.662 18.612 -49.482 1.00 58.44 195 SER A C 1
ATOM 1514 O O . SER A 1 195 ? 20.532 19.390 -48.541 1.00 58.44 195 SER A O 1
ATOM 1516 N N . MET A 1 196 ? 19.943 17.493 -49.590 1.00 57.97 196 MET A N 1
ATOM 1517 C CA . MET A 1 196 ? 19.132 16.975 -48.488 1.00 57.97 196 MET A CA 1
ATOM 1518 C C . MET A 1 196 ? 20.040 16.202 -47.535 1.00 57.97 196 MET A C 1
ATOM 1520 O O . MET A 1 196 ? 20.642 15.207 -47.928 1.00 57.97 196 MET A O 1
ATOM 1524 N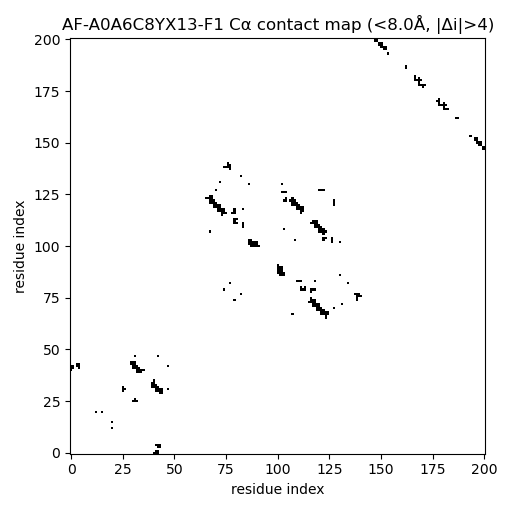 N . GLN A 1 197 ? 20.130 16.649 -46.285 1.00 58.78 197 GLN A N 1
ATOM 1525 C CA . GLN A 1 197 ? 20.879 15.950 -45.248 1.00 58.78 197 GLN A CA 1
ATOM 1526 C C . GLN A 1 197 ? 19.882 15.320 -44.272 1.00 58.78 197 GLN A C 1
ATOM 1528 O O . GLN A 1 197 ? 19.167 16.024 -43.565 1.00 58.78 197 GLN A O 1
ATOM 1533 N N . SER A 1 198 ? 19.785 13.990 -44.270 1.00 55.22 198 SER A N 1
ATOM 1534 C CA . SER A 1 198 ? 18.996 13.242 -43.289 1.00 55.22 198 SER A CA 1
ATOM 1535 C C . SER A 1 198 ? 19.873 12.880 -42.096 1.00 55.22 198 SER A C 1
ATOM 1537 O O . SER A 1 198 ? 20.924 12.267 -42.281 1.00 55.22 198 SER A O 1
ATOM 1539 N N . MET A 1 199 ? 19.436 13.213 -40.884 1.00 55.25 199 MET A N 1
ATOM 1540 C CA . MET A 1 199 ? 20.049 12.735 -39.646 1.00 55.25 199 MET A CA 1
ATOM 1541 C C . MET A 1 199 ? 19.023 11.877 -38.906 1.00 55.25 199 MET A C 1
ATOM 1543 O O . MET A 1 199 ? 17.965 12.377 -38.534 1.00 55.25 199 MET A O 1
ATOM 1547 N N . THR A 1 200 ? 19.323 10.590 -38.738 1.00 53.66 200 THR A N 1
ATOM 1548 C CA . THR A 1 200 ? 18.564 9.679 -37.870 1.00 53.66 200 THR A CA 1
ATOM 1549 C C . THR A 1 200 ? 19.121 9.806 -36.453 1.00 53.66 200 THR A C 1
ATOM 1551 O O . THR A 1 200 ? 20.340 9.737 -36.289 1.00 53.66 200 THR A O 1
ATOM 1554 N N . VAL A 1 201 ? 18.252 10.014 -35.459 1.00 58.44 201 VAL A N 1
ATOM 1555 C CA . VAL A 1 201 ? 18.600 10.038 -34.025 1.00 58.44 201 VAL A CA 1
ATOM 1556 C C . VAL A 1 201 ? 17.887 8.898 -33.323 1.00 58.44 201 VAL A C 1
ATOM 1558 O O . VAL A 1 201 ? 16.680 8.730 -33.599 1.00 58.44 201 VAL A O 1
#

Foldseek 3Di:
DPPQDDDDDDDDDDPDDPVRVVVVVCVVVCKDWDDDDPDIDIDHPVVVVVVVVVVVVVVVVVQVPADKDKDKAAFDADQLVVLVVCQQCADPPDDPDDPRNHLADPPKDWDADRVRSIIIIIGGPVSVVVSVVVRVVPRDHDDDDADADADADDDDDDDDDDDDDDDDWDDDDPPDDDTDPDDDPDDPDDDPDRDRDGDGD

Radius of gyration: 45.92 Å; Cα contacts (8 Å, |Δi|>4): 178; chains: 1; bounding box: 106×50×127 Å

Sequence (201 aa):
ASDSVSGNITLRLINVPWDQALDIILKSKNLDKRVNGNVIWVAPAAELAKQEADELKAQQEKKVLDPLRTEYIRLNYAKAENVRTLIEAGRATSDRSSGNTSLLTDRGTVTIDTRTNTLIVKDTAETISNIRDLISKIDIAVKQVMIEARIVTASDAFTKELGVKWGILSQGVHSNRNLLVGGSEQTIWDLKKYSMQSMTV

Nearest PDB structures (foldseek):
  4ec5-assembly2_A  TM=5.876E-01  e=3.268E-05  Pseudomonas aeruginosa PAO1
  5ngi-assembly1_A  TM=6.092E-01  e=1.381E-04  Pseudomonas aeruginosa
  5ngi-assembly1_B  TM=6.055E-01  e=3.537E-04  Pseudomonas aeruginosa
  5mp2-assembly1_B  TM=5.923E-01  e=5.484E-04  Pseudomonas aeruginosa
  7ah9-assembly1_5N  TM=4.361E-01  e=2.389E-05  Salmonella enterica subsp. enterica serovar Typhimurium str. LT2